Protein AF-B5VTK7-F1 (afdb_monomer)

Mean predicted aligned error: 10.81 Å

Radius of gyration: 21.04 Å; Cα contacts (8 Å, |Δi|>4): 259; chains: 1; bounding box: 47×37×83 Å

InterPro domains:
  IPR004600 TFIIH subunit Tfb4/GTF2H3 [PF03850] (23-230)
  IPR004600 TFIIH subunit Tfb4/GTF2H3 [PTHR12831] (14-229)
  IPR036465 von Willebrand factor A-like domain superfamily [G3DSA:3.40.50.410] (19-230)

Foldseek 3Di:
DDDDDDPPPPPPPPPPPPPLQAAAEEEEEAEDEPVLQVVQCVVVVHPDVVVVVVVVVLVVVVVSCVSYVRYHYWYKYWWQPEIDTLPPHDPVVVVVPPPDPPPPPDPPVDDPPDDPVSVVSVVSNVVVVVVVVVVVVVCVVVVRRATNQLVRLVVSLVVVVVVCVVPVVGRYQYEYEYEEQDDPDPVNCVVCLVSVVVSLVSCVVVVYQYHYDHSDDPDDDPSVVVSRVD

pLDDT: mean 78.49, std 16.8, range [42.06, 97.19]

Structure (mmCIF, N/CA/C/O backbone):
data_AF-B5VTK7-F1
#
_entry.id   AF-B5VTK7-F1
#
loop_
_atom_site.group_PDB
_atom_site.id
_atom_site.type_symbol
_atom_site.label_atom_id
_atom_site.label_alt_id
_atom_site.label_comp_id
_atom_site.label_asym_id
_atom_site.label_entity_id
_atom_site.label_seq_id
_atom_site.pdbx_PDB_ins_code
_atom_site.Cartn_x
_atom_site.Cartn_y
_atom_site.Cartn_z
_atom_site.occupancy
_atom_site.B_iso_or_equiv
_atom_site.auth_seq_id
_atom_site.auth_comp_id
_atom_site.auth_asym_id
_atom_site.auth_atom_id
_atom_site.pdbx_PDB_model_num
ATOM 1 N N . MET A 1 1 ? 18.576 -13.982 61.277 1.00 42.72 1 MET A N 1
ATOM 2 C CA . MET A 1 1 ? 17.152 -13.775 61.596 1.00 42.72 1 MET A CA 1
ATOM 3 C C . MET A 1 1 ? 16.988 -12.267 61.718 1.00 42.72 1 MET A C 1
ATOM 5 O O . MET A 1 1 ? 17.555 -11.714 62.641 1.00 42.72 1 MET A O 1
ATOM 9 N N . ASP A 1 2 ? 16.457 -11.508 60.767 1.00 42.06 2 ASP A N 1
ATOM 10 C CA . ASP A 1 2 ? 15.577 -11.853 59.660 1.00 42.06 2 ASP A CA 1
ATOM 11 C C . ASP A 1 2 ? 15.779 -10.944 58.444 1.00 42.06 2 ASP A C 1
ATOM 13 O O . ASP A 1 2 ? 16.245 -9.812 58.534 1.00 42.06 2 ASP A O 1
ATOM 17 N N . ALA A 1 3 ? 15.450 -11.563 57.316 1.00 43.53 3 ALA A N 1
ATOM 18 C CA . ALA A 1 3 ? 15.390 -11.132 55.932 1.00 43.53 3 ALA A CA 1
ATOM 19 C C . ALA A 1 3 ? 15.372 -9.623 55.626 1.00 43.53 3 ALA A C 1
ATOM 21 O O . ALA A 1 3 ? 14.448 -8.881 55.950 1.00 43.53 3 ALA A O 1
ATOM 22 N N . ILE A 1 4 ? 16.370 -9.256 54.824 1.00 44.31 4 ILE A N 1
ATOM 23 C CA . ILE A 1 4 ? 16.379 -8.155 53.863 1.00 44.31 4 ILE A CA 1
ATOM 24 C C . ILE A 1 4 ? 15.116 -8.267 52.996 1.00 44.31 4 ILE A C 1
ATOM 26 O O . ILE A 1 4 ? 14.936 -9.247 52.273 1.00 44.31 4 ILE A O 1
ATOM 30 N N . SER A 1 5 ? 14.228 -7.279 53.084 1.00 48.69 5 SER A N 1
ATOM 31 C CA . SER A 1 5 ? 13.073 -7.144 52.203 1.00 48.69 5 SER A CA 1
ATOM 32 C C . SER A 1 5 ? 13.541 -6.751 50.801 1.00 48.69 5 SER A C 1
ATOM 34 O O . SER A 1 5 ? 13.929 -5.617 50.532 1.00 48.69 5 SER A O 1
ATOM 36 N N . ASP A 1 6 ? 13.532 -7.730 49.906 1.00 43.62 6 ASP A N 1
ATOM 37 C CA . ASP A 1 6 ? 13.858 -7.588 48.493 1.00 43.62 6 ASP A CA 1
ATOM 38 C C . ASP A 1 6 ? 12.728 -6.826 47.755 1.00 43.62 6 ASP A C 1
ATOM 40 O O . ASP A 1 6 ? 11.590 -7.304 47.727 1.00 43.62 6 ASP A O 1
ATOM 44 N N . PRO A 1 7 ? 12.967 -5.643 47.151 1.00 46.56 7 PRO A N 1
ATOM 45 C CA . PRO A 1 7 ? 11.937 -4.897 46.432 1.00 46.56 7 PRO A CA 1
ATOM 46 C C . PRO A 1 7 ? 11.838 -5.320 44.952 1.00 46.56 7 PRO A C 1
ATOM 48 O O . PRO A 1 7 ? 11.426 -4.525 44.103 1.00 46.56 7 PRO A O 1
ATOM 51 N N . THR A 1 8 ? 12.229 -6.549 44.598 1.00 42.06 8 THR A N 1
ATOM 52 C CA . THR A 1 8 ? 12.254 -7.016 43.199 1.00 42.06 8 THR A CA 1
ATOM 53 C C . THR A 1 8 ? 10.930 -7.545 42.657 1.00 42.06 8 THR A C 1
ATOM 55 O O . THR A 1 8 ? 10.834 -7.785 41.454 1.00 42.06 8 THR A O 1
ATOM 58 N N . PHE A 1 9 ? 9.851 -7.605 43.441 1.00 45.62 9 PHE A N 1
ATOM 59 C CA . PHE A 1 9 ? 8.519 -7.886 42.892 1.00 45.62 9 PHE A CA 1
ATOM 60 C C . PHE A 1 9 ? 7.815 -6.606 42.423 1.00 45.62 9 PHE A C 1
ATOM 62 O O . PHE A 1 9 ? 6.741 -6.226 42.889 1.00 45.62 9 PHE A O 1
ATOM 69 N N . LYS A 1 10 ? 8.397 -5.932 41.422 1.00 44.69 10 LYS A N 1
ATOM 70 C CA . LYS A 1 10 ? 7.574 -5.101 40.538 1.00 44.69 10 LYS A CA 1
ATOM 71 C C . LYS A 1 10 ? 6.618 -6.062 39.854 1.00 44.69 10 LYS A C 1
ATOM 73 O O . LYS A 1 10 ? 7.074 -6.883 39.065 1.00 44.69 10 LYS A O 1
ATOM 78 N N . HIS A 1 11 ? 5.326 -5.965 40.177 1.00 43.44 11 HIS A N 1
ATOM 79 C CA . HIS A 1 11 ? 4.248 -6.605 39.432 1.00 43.44 11 HIS A CA 1
ATOM 80 C C . HIS A 1 11 ? 4.630 -6.637 37.955 1.00 43.44 11 HIS A C 1
ATOM 82 O O . HIS A 1 11 ? 4.692 -5.587 37.306 1.00 43.44 11 HIS A O 1
ATOM 88 N N . ALA A 1 12 ? 4.933 -7.829 37.435 1.00 44.88 12 ALA A N 1
ATOM 89 C CA . ALA A 1 12 ? 4.974 -8.034 36.005 1.00 44.88 12 ALA A CA 1
ATOM 90 C C . ALA A 1 12 ? 3.623 -7.517 35.520 1.00 44.88 12 ALA A C 1
ATOM 92 O O . ALA A 1 12 ? 2.592 -8.095 35.870 1.00 44.88 12 ALA A O 1
ATOM 93 N N . ARG A 1 13 ? 3.613 -6.362 34.831 1.00 46.31 13 ARG A N 1
ATOM 94 C CA . ARG A 1 13 ? 2.417 -5.861 34.147 1.00 46.31 13 ARG A CA 1
ATOM 95 C C . ARG A 1 13 ? 1.834 -7.083 33.476 1.00 46.31 13 ARG A C 1
ATOM 97 O O . ARG A 1 13 ? 2.559 -7.685 32.681 1.00 46.31 13 ARG A O 1
ATOM 104 N N . SER A 1 14 ? 0.615 -7.480 33.861 1.00 43.03 14 SER A N 1
ATOM 105 C CA . SER A 1 14 ? -0.013 -8.676 33.310 1.00 43.03 14 SER A CA 1
ATOM 106 C C . SER A 1 14 ? 0.221 -8.606 31.814 1.00 43.03 14 SER A C 1
ATOM 108 O O . SER A 1 14 ? -0.158 -7.604 31.194 1.00 43.03 14 SER A O 1
ATOM 110 N N . ARG A 1 15 ? 0.959 -9.571 31.260 1.00 43.31 15 ARG A N 1
ATOM 111 C CA . ARG A 1 15 ? 1.126 -9.683 29.817 1.00 43.31 15 ARG A CA 1
ATOM 112 C C . ARG A 1 15 ? -0.303 -9.730 29.314 1.00 43.31 15 ARG A C 1
ATOM 114 O O . ARG A 1 15 ? -0.962 -10.731 29.570 1.00 43.31 15 ARG A O 1
ATOM 121 N N . LYS A 1 16 ? -0.817 -8.609 28.778 1.00 49.69 16 LYS A N 1
ATOM 122 C CA . LYS A 1 16 ? -2.197 -8.529 28.302 1.00 49.69 16 LYS A CA 1
ATOM 123 C C . LYS A 1 16 ? -2.319 -9.727 27.390 1.00 49.69 16 LYS A C 1
ATOM 125 O O . LYS A 1 16 ? -1.578 -9.810 26.409 1.00 49.69 16 LYS A O 1
ATOM 130 N N . GLN A 1 17 ? -3.119 -10.696 27.816 1.00 44.44 17 GLN A N 1
ATOM 131 C CA . GLN A 1 17 ? -3.402 -11.868 27.025 1.00 44.44 17 GLN A CA 1
ATOM 132 C C . GLN A 1 17 ? -3.928 -11.279 25.729 1.00 44.44 17 GLN A C 1
ATOM 134 O O . GLN A 1 17 ? -4.877 -10.494 25.742 1.00 44.44 17 GLN A O 1
ATOM 139 N N . VAL A 1 18 ? -3.164 -11.475 24.663 1.00 49.88 18 VAL A N 1
ATOM 140 C CA . VAL A 1 18 ? -3.472 -10.917 23.362 1.00 49.88 18 VAL A CA 1
ATOM 141 C C . VAL A 1 18 ? -4.679 -11.707 22.894 1.00 49.88 18 VAL A C 1
ATOM 143 O O . VAL A 1 18 ? -4.533 -12.741 22.256 1.00 49.88 18 VAL A O 1
ATOM 146 N N . THR A 1 19 ? -5.863 -11.283 23.321 1.00 50.69 19 THR A N 1
ATOM 147 C CA . THR A 1 19 ? -7.111 -11.835 22.830 1.00 50.69 19 THR A CA 1
ATOM 148 C C . THR A 1 19 ? -7.129 -11.583 21.329 1.00 50.69 19 THR A C 1
ATOM 150 O O . THR A 1 19 ? -6.730 -10.507 20.857 1.00 50.69 19 THR A O 1
ATOM 153 N N . GLU A 1 20 ? -7.533 -12.601 20.573 1.00 54.34 20 GLU A N 1
ATOM 154 C CA . GLU A 1 20 ? -7.677 -12.567 19.112 1.00 54.34 20 GLU A CA 1
ATOM 155 C C . GLU A 1 20 ? -8.551 -11.385 18.640 1.00 54.34 20 GLU A C 1
ATOM 157 O O . GLU A 1 20 ? -8.436 -10.935 17.507 1.00 54.34 20 GLU A O 1
ATOM 162 N N . GLU A 1 21 ? -9.308 -10.777 19.555 1.00 65.00 21 GLU A N 1
ATOM 163 C CA . GLU A 1 21 ? -10.160 -9.602 19.364 1.00 65.00 21 GLU A CA 1
ATOM 164 C C . GLU A 1 21 ? -9.472 -8.237 19.584 1.00 65.00 21 GLU A C 1
ATOM 166 O O . GLU A 1 21 ? -10.140 -7.203 19.638 1.00 65.00 21 GLU A O 1
ATOM 171 N N . SER A 1 22 ? -8.144 -8.173 19.720 1.00 82.69 22 SER A N 1
ATOM 172 C CA . SER A 1 22 ? -7.455 -6.874 19.811 1.00 82.69 22 SER A CA 1
ATOM 173 C C . SER A 1 22 ? -7.530 -6.128 18.468 1.00 82.69 22 SER A C 1
ATOM 175 O O . SER A 1 22 ? -7.050 -6.674 17.470 1.00 82.69 22 SER A O 1
ATOM 177 N N . PRO A 1 23 ? -8.049 -4.887 18.416 1.00 90.56 23 PRO A N 1
ATOM 178 C CA . PRO A 1 23 ? -8.175 -4.165 17.157 1.00 90.56 23 PRO A CA 1
ATOM 179 C C . PRO A 1 23 ? -6.811 -3.853 16.534 1.00 90.56 23 PRO A C 1
ATOM 181 O O . PRO A 1 23 ? -5.829 -3.573 17.232 1.00 90.56 23 PRO A O 1
ATOM 184 N N . SER A 1 24 ? -6.758 -3.889 15.208 1.00 92.75 24 SER A N 1
ATOM 185 C CA . SER A 1 24 ? -5.538 -3.727 14.426 1.00 92.75 24 SER A CA 1
ATOM 186 C C . SER A 1 24 ? -5.656 -2.576 13.428 1.00 92.75 24 SER A C 1
ATOM 188 O O . SER A 1 24 ? -6.714 -2.332 12.855 1.00 92.75 24 SER A O 1
ATOM 190 N N . LEU A 1 25 ? -4.548 -1.875 13.214 1.00 94.62 25 LEU A N 1
ATOM 191 C CA . LEU A 1 25 ? -4.336 -0.911 12.149 1.00 94.62 25 LEU A CA 1
ATOM 192 C C . LEU A 1 25 ? -3.394 -1.532 11.116 1.00 94.62 25 LEU A C 1
ATOM 194 O O . LEU A 1 25 ? -2.221 -1.779 11.408 1.00 94.62 25 LEU A O 1
ATOM 198 N N . LEU A 1 26 ? -3.909 -1.754 9.914 1.00 96.19 26 LEU A N 1
ATOM 199 C CA . LEU A 1 26 ? -3.127 -2.170 8.758 1.00 96.19 26 LEU A CA 1
ATOM 200 C C . LEU A 1 26 ? -2.876 -0.958 7.858 1.00 96.19 26 LEU A C 1
ATOM 202 O O . LEU A 1 26 ? -3.811 -0.406 7.280 1.00 96.19 26 LEU A O 1
ATOM 206 N N . THR A 1 27 ? -1.617 -0.547 7.734 1.00 96.75 27 THR A N 1
ATOM 207 C CA . THR A 1 27 ? -1.217 0.499 6.784 1.00 96.75 27 THR A CA 1
ATOM 208 C C . THR A 1 27 ? -0.549 -0.166 5.587 1.00 96.75 27 THR A C 1
ATOM 210 O O . THR A 1 27 ? 0.523 -0.741 5.735 1.00 96.75 27 THR A O 1
ATOM 213 N N . VAL A 1 28 ? -1.174 -0.099 4.415 1.00 97.19 28 VAL A N 1
ATOM 214 C CA . VAL A 1 28 ? -0.650 -0.640 3.159 1.00 97.19 28 VAL A CA 1
ATOM 215 C C . VAL A 1 28 ? -0.006 0.479 2.352 1.00 97.19 28 VAL A C 1
ATOM 217 O O . VAL A 1 28 ? -0.609 1.525 2.126 1.00 97.19 28 VAL A O 1
ATOM 220 N N . ILE A 1 29 ? 1.217 0.253 1.897 1.00 95.75 29 ILE A N 1
ATOM 221 C CA . ILE A 1 29 ? 1.924 1.106 0.951 1.00 95.75 29 ILE A CA 1
ATOM 222 C C . ILE A 1 29 ? 1.959 0.379 -0.386 1.00 95.75 29 ILE A C 1
ATOM 224 O O . ILE A 1 29 ? 2.370 -0.775 -0.439 1.00 95.75 29 ILE A O 1
ATOM 228 N N . ILE A 1 30 ? 1.538 1.052 -1.452 1.00 93.12 30 ILE A N 1
ATOM 229 C CA . ILE A 1 30 ? 1.528 0.511 -2.812 1.00 93.12 30 ILE A CA 1
ATOM 230 C C . ILE A 1 30 ? 2.453 1.356 -3.675 1.00 93.12 30 ILE A C 1
ATOM 232 O O . ILE A 1 30 ? 2.256 2.565 -3.799 1.00 93.12 30 ILE A O 1
ATOM 236 N N . GLU A 1 31 ? 3.444 0.724 -4.290 1.00 89.69 31 GLU A N 1
ATOM 237 C CA . GLU A 1 31 ? 4.282 1.360 -5.298 1.00 89.69 31 GLU A CA 1
ATOM 238 C C . GLU A 1 31 ? 3.597 1.339 -6.672 1.00 89.69 31 GLU A C 1
ATOM 240 O O . GLU A 1 31 ? 3.361 0.288 -7.276 1.00 89.69 31 GLU A O 1
ATOM 245 N N . ILE A 1 32 ? 3.275 2.526 -7.178 1.00 88.19 32 ILE A N 1
ATOM 246 C CA . ILE A 1 32 ? 2.639 2.734 -8.476 1.00 88.19 32 ILE A CA 1
ATOM 247 C C . ILE A 1 32 ? 3.686 3.322 -9.415 1.00 88.19 32 ILE A C 1
ATOM 249 O O . ILE A 1 32 ? 3.858 4.533 -9.521 1.00 88.19 32 ILE A O 1
ATOM 253 N N . ALA A 1 33 ? 4.395 2.417 -10.086 1.00 82.69 33 ALA A N 1
ATOM 254 C CA . ALA A 1 33 ? 5.454 2.723 -11.036 1.00 82.69 33 ALA A CA 1
ATOM 255 C C . ALA A 1 33 ? 5.150 2.035 -12.378 1.00 82.69 33 ALA A C 1
ATOM 257 O O . ALA A 1 33 ? 5.487 0.859 -12.550 1.00 82.69 33 ALA A O 1
ATOM 258 N N . PRO A 1 34 ? 4.499 2.722 -13.338 1.00 82.31 34 PRO A N 1
ATOM 259 C CA . PRO A 1 34 ? 4.001 2.100 -14.567 1.00 82.31 34 PRO A CA 1
ATOM 260 C C . PRO A 1 34 ? 5.059 1.301 -15.334 1.00 82.31 34 PRO A C 1
ATOM 262 O O . PRO A 1 34 ? 4.767 0.207 -15.799 1.00 82.31 34 PRO A O 1
ATOM 265 N N . LYS A 1 35 ? 6.301 1.805 -15.399 1.00 79.94 35 LYS A N 1
ATOM 266 C CA . LYS A 1 35 ? 7.410 1.132 -16.096 1.00 79.94 35 LYS A CA 1
ATOM 267 C C . LYS A 1 35 ? 7.765 -0.227 -15.489 1.00 79.94 35 LYS A C 1
ATOM 269 O O . LYS A 1 35 ? 8.080 -1.158 -16.218 1.00 79.94 35 LYS A O 1
ATOM 274 N N . LEU A 1 36 ? 7.718 -0.337 -14.162 1.00 81.00 36 LEU A N 1
ATOM 275 C CA . LEU A 1 36 ? 8.042 -1.582 -13.464 1.00 81.00 36 LEU A CA 1
ATOM 276 C C . LEU A 1 36 ? 6.949 -2.623 -13.687 1.00 81.00 36 LEU A C 1
ATOM 278 O O . LEU A 1 36 ? 7.245 -3.769 -14.005 1.00 81.00 36 LEU A O 1
ATOM 282 N N . TRP A 1 37 ? 5.689 -2.196 -13.614 1.00 83.94 37 TRP A N 1
ATOM 283 C CA . TRP A 1 37 ? 4.546 -3.054 -13.906 1.00 83.94 37 TRP A CA 1
ATOM 284 C C . TRP A 1 37 ? 4.523 -3.529 -15.364 1.00 83.94 37 TRP A C 1
ATOM 286 O O . TRP A 1 37 ? 4.202 -4.687 -15.606 1.00 83.94 37 TRP A O 1
ATOM 296 N N . THR A 1 38 ? 4.918 -2.692 -16.333 1.00 82.62 38 THR A N 1
ATOM 297 C CA . THR A 1 38 ? 5.033 -3.129 -17.736 1.00 82.62 38 THR A CA 1
ATOM 298 C C . THR A 1 38 ? 6.146 -4.149 -17.934 1.00 82.62 38 THR A C 1
ATOM 300 O O . THR A 1 38 ? 5.935 -5.135 -18.627 1.00 82.62 38 THR A O 1
ATOM 303 N N . THR A 1 39 ? 7.308 -3.956 -17.302 1.00 81.62 39 THR A N 1
ATOM 304 C CA . THR A 1 39 ? 8.400 -4.940 -17.364 1.00 81.62 39 THR A CA 1
ATOM 305 C C . THR A 1 39 ? 7.998 -6.254 -16.698 1.00 81.62 39 THR A C 1
ATOM 307 O O . THR A 1 39 ? 8.292 -7.318 -17.228 1.00 81.62 39 THR A O 1
ATOM 310 N N . PHE A 1 40 ? 7.270 -6.197 -15.581 1.00 81.62 40 PHE A N 1
ATOM 311 C CA . PHE A 1 40 ? 6.736 -7.388 -14.924 1.00 81.62 40 PHE A CA 1
ATOM 312 C C . PHE A 1 40 ? 5.749 -8.157 -15.818 1.00 81.62 40 PHE A C 1
ATOM 314 O O . PHE A 1 40 ? 5.849 -9.377 -15.935 1.00 81.62 40 PHE A O 1
ATOM 321 N N . ASP A 1 41 ? 4.839 -7.445 -16.488 1.00 85.31 41 ASP A N 1
ATOM 322 C CA . ASP A 1 41 ? 3.895 -8.033 -17.444 1.00 85.31 41 ASP A CA 1
ATOM 323 C C . ASP A 1 41 ? 4.624 -8.680 -18.647 1.00 85.31 41 ASP A C 1
ATOM 325 O O . ASP A 1 41 ? 4.262 -9.770 -19.097 1.00 85.31 41 ASP A O 1
ATOM 329 N N . GLU A 1 42 ? 5.688 -8.043 -19.152 1.00 83.69 42 GLU A N 1
ATOM 330 C CA . GLU A 1 42 ? 6.523 -8.574 -20.239 1.00 83.69 42 GLU A CA 1
ATOM 331 C C . GLU A 1 42 ? 7.298 -9.836 -19.827 1.00 83.69 42 GLU A C 1
ATOM 333 O O . GLU A 1 42 ? 7.304 -10.817 -20.572 1.00 83.69 42 GLU A O 1
ATOM 338 N N . GLU A 1 43 ? 7.916 -9.845 -18.641 1.00 80.19 43 GLU A N 1
ATOM 339 C CA . GLU A 1 43 ? 8.640 -11.008 -18.104 1.00 80.19 43 GLU A CA 1
ATOM 340 C C . GLU A 1 43 ? 7.704 -12.195 -17.830 1.00 80.19 43 GLU A C 1
ATOM 342 O O . GLU A 1 43 ? 8.066 -13.346 -18.083 1.00 80.19 43 GLU A O 1
ATOM 347 N N . GLY A 1 44 ? 6.498 -11.922 -17.324 1.00 76.38 44 GLY A N 1
ATOM 348 C 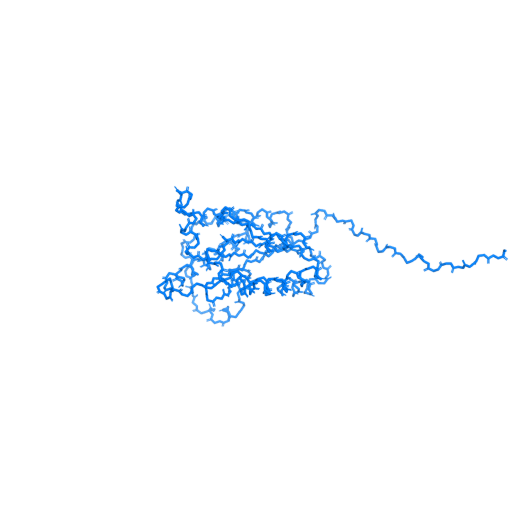CA . GLY A 1 44 ? 5.495 -12.935 -16.995 1.00 76.38 44 GLY A CA 1
ATOM 349 C C . GLY A 1 44 ? 4.670 -13.431 -18.185 1.00 76.38 44 GLY A C 1
ATOM 350 O O . GLY A 1 44 ? 3.918 -14.390 -18.030 1.00 76.38 44 GLY A O 1
ATOM 351 N N . ASN A 1 45 ? 4.786 -12.797 -19.360 1.00 79.50 45 ASN A N 1
ATOM 352 C CA . ASN A 1 45 ? 3.909 -13.012 -20.519 1.00 79.50 45 ASN A CA 1
ATOM 353 C C . ASN A 1 45 ? 2.404 -12.920 -20.168 1.00 79.50 45 ASN A C 1
ATOM 355 O O . ASN A 1 45 ? 1.553 -13.565 -20.785 1.00 79.50 45 ASN A O 1
ATOM 359 N N . GLU A 1 46 ? 2.071 -12.108 -19.165 1.00 80.06 46 GLU A N 1
ATOM 360 C CA . GLU A 1 46 ? 0.714 -11.851 -18.696 1.00 80.06 46 GLU A CA 1
ATOM 361 C C . GLU A 1 46 ? 0.463 -10.347 -18.684 1.00 80.06 46 GLU A C 1
ATOM 363 O O . GLU A 1 46 ? 1.339 -9.563 -18.349 1.00 80.06 46 GLU A O 1
ATOM 368 N N . LYS A 1 47 ? -0.750 -9.921 -19.043 1.00 78.56 47 LYS A N 1
ATOM 369 C CA . LYS A 1 47 ? -1.122 -8.501 -19.026 1.00 78.56 47 LYS A CA 1
ATOM 370 C C . LYS A 1 47 ? -2.011 -8.186 -17.836 1.00 78.56 47 LYS A C 1
ATOM 372 O O . LYS A 1 47 ? -2.906 -8.964 -17.500 1.00 78.56 47 LYS A O 1
ATOM 377 N N . GLY A 1 48 ? -1.837 -6.990 -17.283 1.00 81.00 48 GLY A N 1
ATOM 378 C CA . GLY A 1 48 ? -2.734 -6.441 -16.273 1.00 81.00 48 GLY A CA 1
ATOM 379 C C . GLY A 1 48 ? -2.458 -6.971 -14.871 1.00 81.00 48 GLY A C 1
ATOM 380 O O . GLY A 1 48 ? -3.379 -7.035 -14.056 1.00 81.00 48 GLY A O 1
ATOM 381 N N . SER A 1 49 ? -1.210 -7.328 -14.565 1.00 84.31 49 SER A N 1
ATOM 382 C CA . SER A 1 49 ? -0.859 -7.860 -13.248 1.00 84.31 49 SER A CA 1
ATOM 383 C C . SER A 1 49 ? -1.159 -6.882 -12.120 1.00 84.31 49 SER A C 1
ATOM 385 O O . SER A 1 49 ? -1.649 -7.292 -11.072 1.00 84.31 49 SER A O 1
ATOM 387 N N . ILE A 1 50 ? -0.957 -5.579 -12.346 1.00 87.44 50 ILE A N 1
ATOM 388 C CA . ILE A 1 50 ? -1.311 -4.545 -11.364 1.00 87.44 50 ILE A CA 1
ATOM 389 C C . ILE A 1 50 ? -2.799 -4.585 -11.003 1.00 87.44 50 ILE A C 1
ATOM 391 O O . ILE A 1 50 ? -3.146 -4.458 -9.834 1.00 87.44 50 ILE A O 1
ATOM 395 N N . ILE A 1 51 ? -3.685 -4.810 -11.977 1.00 89.00 51 ILE A N 1
ATOM 396 C CA . ILE A 1 51 ? -5.131 -4.870 -11.731 1.00 89.00 51 ILE A CA 1
ATOM 397 C C . ILE A 1 51 ? -5.451 -6.101 -10.881 1.00 89.00 51 ILE A C 1
ATOM 399 O O . ILE A 1 51 ? -6.114 -5.963 -9.858 1.00 89.00 51 ILE A O 1
ATOM 403 N N . LYS A 1 52 ? -4.892 -7.272 -11.223 1.00 90.00 52 LYS A N 1
ATOM 404 C CA . LYS A 1 52 ? -5.051 -8.502 -10.426 1.00 90.00 52 LYS A CA 1
ATOM 405 C C . LYS A 1 52 ? -4.555 -8.323 -8.985 1.00 90.00 52 LYS A C 1
ATOM 407 O O . LYS A 1 52 ? -5.197 -8.780 -8.042 1.00 90.00 52 LYS A O 1
ATOM 412 N N . VAL A 1 53 ? -3.422 -7.640 -8.801 1.00 90.81 53 VAL A N 1
ATOM 413 C CA . VAL A 1 53 ? -2.871 -7.327 -7.472 1.00 90.81 53 VAL A CA 1
ATOM 414 C C . VAL A 1 53 ? -3.801 -6.399 -6.697 1.00 90.81 53 VAL A C 1
ATOM 416 O O . VAL A 1 53 ? -4.027 -6.627 -5.512 1.00 90.81 53 VAL A O 1
ATOM 419 N N . LEU A 1 54 ? -4.362 -5.376 -7.343 1.00 91.19 54 LEU A N 1
ATOM 420 C CA . LEU A 1 54 ? -5.307 -4.457 -6.709 1.00 91.19 54 LEU A CA 1
ATOM 421 C C . LEU A 1 54 ? -6.627 -5.147 -6.338 1.00 91.19 54 LEU A C 1
ATOM 423 O O . LEU A 1 54 ? -7.141 -4.909 -5.248 1.00 91.19 54 LEU A O 1
ATOM 427 N N . GLU A 1 55 ?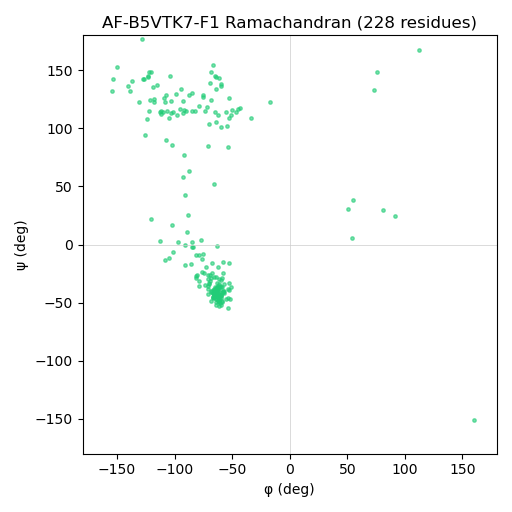 -7.145 -6.039 -7.183 1.00 91.81 55 GLU A N 1
ATOM 428 C CA . GLU A 1 55 ? -8.320 -6.864 -6.874 1.00 91.81 55 GLU A CA 1
ATOM 429 C C . GLU A 1 55 ? -8.062 -7.764 -5.659 1.00 91.81 55 GLU A C 1
ATOM 431 O O . GLU A 1 55 ? -8.838 -7.763 -4.700 1.00 91.81 55 GLU A O 1
ATOM 436 N N . ALA A 1 56 ? -6.931 -8.476 -5.651 1.00 93.62 56 ALA A N 1
ATOM 437 C CA . ALA A 1 56 ? -6.522 -9.299 -4.516 1.00 93.62 56 ALA A CA 1
ATOM 438 C C . ALA A 1 56 ? -6.316 -8.460 -3.244 1.00 93.62 56 ALA A C 1
ATOM 440 O O . ALA A 1 56 ? -6.685 -8.889 -2.149 1.00 93.62 56 ALA A O 1
ATOM 441 N N . LEU A 1 57 ? -5.780 -7.244 -3.381 1.00 94.00 57 LEU A N 1
ATOM 442 C CA . LEU A 1 57 ? -5.605 -6.316 -2.273 1.00 94.00 57 LEU A CA 1
ATOM 443 C C . LEU A 1 57 ? -6.948 -5.861 -1.694 1.00 94.00 57 LEU A C 1
ATOM 445 O O . LEU A 1 57 ? -7.089 -5.834 -0.476 1.00 94.00 57 LEU A O 1
ATOM 449 N N . ILE A 1 58 ? -7.938 -5.538 -2.526 1.00 93.38 58 ILE A N 1
ATOM 450 C CA . ILE A 1 58 ? -9.286 -5.171 -2.063 1.00 93.38 58 ILE A CA 1
ATOM 451 C C . ILE A 1 58 ? -9.903 -6.326 -1.265 1.00 93.38 58 ILE A C 1
ATOM 453 O O . ILE A 1 58 ? -10.398 -6.122 -0.155 1.00 93.38 58 ILE A O 1
ATOM 457 N N . VAL A 1 59 ? -9.802 -7.559 -1.771 1.00 94.06 59 VAL A N 1
ATOM 458 C CA . VAL A 1 59 ? -10.270 -8.752 -1.046 1.00 94.06 59 VAL A CA 1
ATOM 459 C C . VAL A 1 59 ? -9.534 -8.908 0.289 1.00 94.06 59 VAL A C 1
ATOM 461 O O . VAL A 1 59 ? -10.168 -9.159 1.315 1.00 94.06 59 VAL A O 1
ATOM 464 N N . PHE A 1 60 ? -8.216 -8.704 0.310 1.00 95.44 60 PHE A N 1
ATOM 465 C CA . PHE A 1 60 ? -7.408 -8.761 1.528 1.00 95.44 60 PHE A CA 1
ATOM 466 C C . PHE A 1 60 ? -7.790 -7.680 2.553 1.00 95.44 60 PHE A C 1
ATOM 468 O O . PHE A 1 60 ? -7.924 -7.979 3.742 1.00 95.44 60 PHE A O 1
ATOM 475 N N . LEU A 1 61 ? -8.016 -6.439 2.117 1.00 94.69 61 LEU A N 1
ATOM 476 C CA . LEU A 1 61 ? -8.462 -5.344 2.983 1.00 94.69 61 LEU A CA 1
ATOM 477 C C . LEU A 1 61 ? -9.843 -5.634 3.575 1.00 94.69 61 LEU A C 1
ATOM 479 O O . LEU A 1 61 ? -10.046 -5.459 4.778 1.00 94.69 61 LEU A O 1
ATOM 483 N N . ASN A 1 62 ? -10.768 -6.142 2.760 1.00 93.06 62 ASN A N 1
ATOM 484 C CA . ASN A 1 62 ? -12.097 -6.538 3.211 1.00 93.06 62 ASN A CA 1
ATOM 485 C C . ASN A 1 62 ? -12.038 -7.705 4.203 1.00 93.06 62 ASN A C 1
ATOM 487 O O . ASN A 1 62 ? -12.714 -7.661 5.230 1.00 93.06 62 ASN A O 1
ATOM 491 N N . ALA A 1 63 ? -11.171 -8.694 3.976 1.00 93.81 63 ALA A N 1
ATOM 492 C CA . ALA A 1 63 ? -10.925 -9.768 4.936 1.00 93.81 63 ALA A CA 1
ATOM 493 C C . ALA A 1 63 ? -10.350 -9.234 6.261 1.00 93.81 63 ALA A C 1
ATOM 495 O O . ALA A 1 63 ? -10.810 -9.621 7.337 1.00 93.81 63 ALA A O 1
ATOM 496 N N . HIS A 1 64 ? -9.401 -8.292 6.207 1.00 93.31 64 HIS A N 1
ATOM 497 C CA . HIS A 1 64 ? -8.853 -7.652 7.403 1.00 93.31 64 HIS A CA 1
ATOM 498 C C . HIS A 1 64 ? -9.925 -6.887 8.189 1.00 93.31 64 HIS A C 1
ATOM 500 O O . HIS A 1 64 ? -10.003 -7.013 9.410 1.00 93.31 64 HIS A O 1
ATOM 506 N N . LEU A 1 65 ? -10.772 -6.110 7.512 1.00 92.25 65 LEU A N 1
ATOM 507 C CA . LEU A 1 65 ? -11.858 -5.371 8.157 1.00 92.25 65 LEU A CA 1
ATOM 508 C C . LEU A 1 65 ? -12.962 -6.298 8.693 1.00 92.25 65 LEU A C 1
ATOM 510 O O . LEU A 1 65 ? -13.575 -5.981 9.711 1.00 92.25 65 LEU A O 1
ATOM 514 N N . ALA A 1 66 ? -13.207 -7.437 8.042 1.00 91.62 66 ALA A N 1
ATOM 515 C CA . ALA A 1 66 ? -14.155 -8.448 8.504 1.00 91.62 66 ALA A CA 1
ATOM 516 C C . ALA A 1 66 ? -13.661 -9.195 9.752 1.00 91.62 66 ALA A C 1
ATOM 518 O O . ALA A 1 66 ? -14.477 -9.603 10.575 1.00 91.62 66 ALA A O 1
ATOM 519 N N . PHE A 1 67 ? -12.341 -9.338 9.919 1.00 91.00 67 PHE A N 1
ATOM 520 C CA . PHE A 1 67 ? -11.749 -10.056 11.050 1.00 91.00 67 PHE A CA 1
ATOM 521 C C . PHE A 1 67 ? -12.087 -9.422 12.407 1.00 91.00 67 PHE A C 1
ATOM 523 O O . PHE A 1 67 ? -12.247 -10.127 13.398 1.00 91.00 67 PHE A O 1
ATOM 530 N N . ASN A 1 68 ? -12.206 -8.093 12.475 1.00 90.12 68 ASN A N 1
ATOM 531 C CA . ASN A 1 68 ? -12.623 -7.396 13.689 1.00 90.12 68 ASN A CA 1
ATOM 532 C C . ASN A 1 68 ? -13.266 -6.047 13.341 1.00 90.12 68 ASN A C 1
ATOM 534 O O . ASN A 1 68 ? -12.698 -5.240 12.609 1.00 90.12 68 ASN A O 1
ATOM 538 N N . SER A 1 69 ? -14.432 -5.767 13.928 1.00 87.25 69 SER A N 1
ATOM 539 C CA . SER A 1 69 ? -15.223 -4.554 13.662 1.00 87.25 69 SER A CA 1
ATOM 540 C C . SER A 1 69 ? -14.517 -3.238 14.024 1.00 87.25 69 SER A C 1
ATOM 542 O O . SER A 1 69 ? -14.900 -2.168 13.535 1.00 87.25 69 SER A O 1
ATOM 544 N N . ALA A 1 70 ? -13.488 -3.299 14.869 1.00 89.75 70 ALA A N 1
ATOM 545 C CA . ALA A 1 70 ? -12.662 -2.161 15.252 1.00 89.75 70 ALA A CA 1
ATOM 546 C C . ALA A 1 70 ? -11.349 -2.058 14.449 1.00 89.75 70 ALA A C 1
ATOM 548 O O . ALA A 1 70 ? -10.565 -1.136 14.700 1.00 89.75 70 ALA A O 1
ATOM 549 N N . ASN A 1 71 ? -11.109 -2.956 13.484 1.00 92.19 71 ASN A N 1
ATOM 550 C CA . ASN A 1 71 ? -9.954 -2.859 12.599 1.00 92.19 71 ASN A CA 1
ATOM 551 C C . ASN A 1 71 ? -10.026 -1.604 11.730 1.00 92.19 71 ASN A C 1
ATOM 553 O O . ASN A 1 71 ? -11.092 -1.154 11.297 1.00 92.19 71 ASN A O 1
ATOM 557 N N . LYS A 1 72 ? -8.852 -1.032 11.487 1.00 92.44 72 LYS A N 1
ATOM 558 C CA . LYS A 1 72 ? -8.655 0.160 10.673 1.00 92.44 72 LYS A CA 1
ATOM 559 C C . LYS A 1 72 ? -7.683 -0.172 9.555 1.00 92.44 72 LYS A C 1
ATOM 561 O O . LYS A 1 72 ? -6.711 -0.894 9.759 1.00 92.44 72 LYS A O 1
ATOM 566 N N . VAL A 1 73 ? -7.927 0.414 8.394 1.00 95.25 73 VAL A N 1
ATOM 567 C CA . VAL A 1 73 ? -7.029 0.328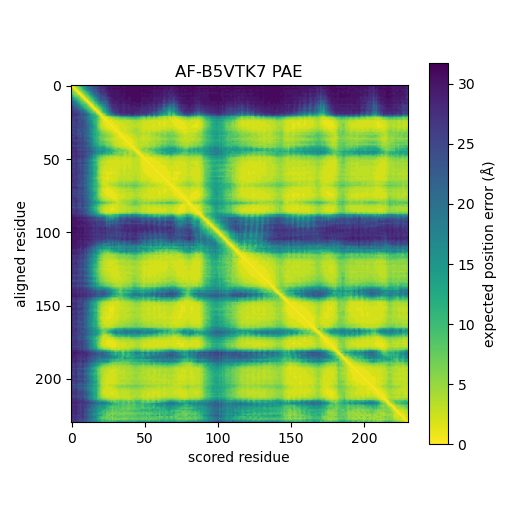 7.244 1.00 95.25 73 VAL A CA 1
ATOM 568 C C . VAL A 1 73 ? -6.581 1.724 6.842 1.00 95.25 73 VAL A C 1
ATOM 570 O O . VAL A 1 73 ? -7.323 2.693 7.007 1.00 95.25 73 VAL A O 1
ATOM 573 N N . ALA A 1 74 ? -5.369 1.826 6.322 1.00 95.62 74 ALA A N 1
ATOM 574 C CA . ALA A 1 74 ? -4.861 2.995 5.625 1.00 95.62 74 ALA A CA 1
ATOM 575 C C . ALA A 1 74 ? -4.114 2.511 4.386 1.00 95.62 74 ALA A C 1
ATOM 577 O O . ALA A 1 74 ? -3.427 1.496 4.444 1.00 95.62 74 ALA A O 1
ATOM 578 N N . VAL A 1 75 ? -4.255 3.216 3.272 1.00 96.38 75 VAL A N 1
ATOM 579 C CA . VAL A 1 75 ? -3.625 2.866 2.002 1.00 96.38 75 VAL A CA 1
ATOM 580 C C . VAL A 1 75 ? -2.944 4.104 1.435 1.00 96.38 75 VAL A C 1
ATOM 582 O O . VAL A 1 75 ? -3.576 5.142 1.226 1.00 96.38 75 VAL A O 1
ATOM 585 N N . ILE A 1 76 ? -1.642 3.997 1.195 1.00 95.81 76 ILE A N 1
ATOM 586 C CA . ILE A 1 76 ? -0.784 5.078 0.714 1.00 95.81 76 ILE A CA 1
ATOM 587 C C . ILE A 1 76 ? -0.147 4.630 -0.598 1.00 95.81 76 ILE A C 1
ATOM 589 O O . ILE A 1 76 ? 0.522 3.603 -0.652 1.00 95.81 76 ILE A O 1
ATOM 593 N N . ALA A 1 77 ? -0.325 5.414 -1.653 1.00 93.44 77 ALA A N 1
ATOM 594 C CA . ALA A 1 77 ? 0.379 5.232 -2.910 1.00 93.44 77 ALA A CA 1
ATOM 595 C C . ALA A 1 77 ? 1.715 5.982 -2.886 1.00 93.44 77 ALA A C 1
ATOM 597 O O . ALA A 1 77 ? 1.748 7.183 -2.600 1.00 93.44 77 ALA A O 1
ATOM 5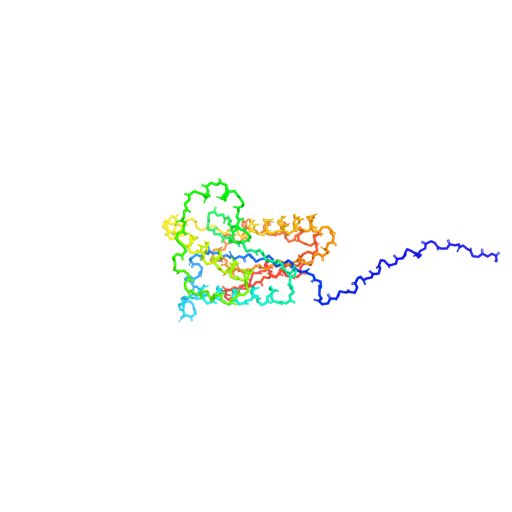98 N N . ALA A 1 78 ? 2.795 5.288 -3.230 1.00 91.50 78 ALA A N 1
ATOM 599 C CA . ALA A 1 78 ? 4.052 5.879 -3.671 1.00 91.50 78 ALA A CA 1
ATOM 600 C C . ALA A 1 78 ? 4.041 5.915 -5.202 1.00 91.50 78 ALA A C 1
ATOM 602 O O . ALA A 1 78 ? 3.973 4.868 -5.837 1.00 91.50 78 ALA A O 1
ATOM 603 N N . TYR A 1 79 ? 4.079 7.106 -5.788 1.00 88.50 79 TYR A N 1
ATOM 604 C CA . TYR A 1 79 ? 4.112 7.308 -7.238 1.00 88.50 79 TYR A CA 1
ATOM 605 C C . TYR A 1 79 ? 5.264 8.247 -7.603 1.00 88.50 79 TYR A C 1
ATOM 607 O O . TYR A 1 79 ? 5.974 8.755 -6.730 1.00 88.50 79 TYR A O 1
ATOM 615 N N . SER A 1 80 ? 5.480 8.498 -8.888 1.00 82.50 80 SER A N 1
ATOM 616 C CA . SER A 1 80 ? 6.737 9.076 -9.380 1.00 82.50 80 SER A CA 1
ATOM 617 C C . SER A 1 80 ? 7.027 10.487 -8.879 1.00 82.50 80 SER A C 1
ATOM 619 O O . SER A 1 80 ? 8.188 10.878 -8.778 1.00 82.50 80 SER A O 1
ATOM 621 N N . GLN A 1 81 ? 5.986 11.264 -8.564 1.00 81.56 81 GLN A N 1
ATOM 622 C CA . GLN A 1 81 ? 6.125 12.655 -8.107 1.00 81.56 81 GLN A CA 1
ATOM 623 C C . GLN A 1 81 ? 5.976 12.824 -6.600 1.00 81.56 81 GLN A C 1
ATOM 625 O O . GLN A 1 81 ? 6.153 13.927 -6.083 1.00 81.56 81 GLN A O 1
ATOM 630 N N . GLY A 1 82 ? 5.622 11.768 -5.875 1.00 88.19 82 GLY A N 1
ATOM 631 C CA . GLY A 1 82 ? 5.417 11.875 -4.442 1.00 88.19 82 GLY A CA 1
ATOM 632 C C . GLY A 1 82 ? 4.572 10.754 -3.881 1.00 88.19 82 GLY A C 1
ATOM 633 O O . GLY A 1 82 ? 4.540 9.638 -4.387 1.00 88.19 82 GLY A O 1
ATOM 634 N N . ILE A 1 83 ? 3.875 11.078 -2.801 1.00 92.25 83 ILE A N 1
ATOM 635 C CA . ILE A 1 83 ? 3.008 10.142 -2.101 1.00 92.25 83 ILE A CA 1
ATOM 636 C C . ILE A 1 83 ? 1.590 10.686 -2.054 1.00 92.25 83 ILE A C 1
ATOM 638 O O . ILE A 1 83 ? 1.380 11.901 -2.005 1.00 92.25 83 ILE A O 1
ATOM 642 N N . LYS A 1 84 ? 0.609 9.791 -2.063 1.00 92.62 84 LYS A N 1
ATOM 643 C CA . LYS A 1 84 ? -0.802 10.149 -1.955 1.00 92.62 84 LYS A CA 1
ATOM 644 C C . LYS A 1 84 ? -1.509 9.160 -1.046 1.00 92.62 84 LYS A C 1
ATOM 646 O O . LYS A 1 84 ? -1.367 7.954 -1.208 1.00 92.62 84 LYS A O 1
ATOM 651 N N . TYR A 1 85 ? -2.282 9.666 -0.095 1.00 93.31 85 TYR A N 1
ATOM 652 C CA . TYR A 1 85 ? -3.196 8.821 0.665 1.00 93.31 85 TYR A CA 1
ATOM 653 C C . TYR A 1 85 ? -4.361 8.456 -0.250 1.00 93.31 85 TYR A C 1
ATOM 655 O O . TYR A 1 85 ? -5.094 9.342 -0.683 1.00 93.31 85 TYR A O 1
ATOM 663 N N . LEU A 1 86 ? -4.493 7.169 -0.563 1.00 93.00 86 LEU A N 1
ATOM 664 C CA . LEU A 1 86 ? -5.673 6.636 -1.240 1.00 93.00 86 LEU A CA 1
ATOM 665 C C . LEU A 1 86 ? -6.809 6.461 -0.225 1.00 93.00 86 LEU A C 1
ATOM 667 O O . LEU A 1 86 ? -7.966 6.710 -0.531 1.00 93.00 86 LEU A O 1
ATOM 671 N N . TYR A 1 87 ? -6.464 6.081 1.008 1.00 93.38 87 TYR A N 1
ATOM 672 C CA . TYR A 1 87 ? -7.385 6.029 2.137 1.00 93.38 87 TYR A CA 1
ATOM 673 C C . TYR A 1 87 ? -6.620 6.208 3.467 1.00 93.38 87 TYR A C 1
ATOM 675 O O . TYR A 1 87 ? -5.526 5.660 3.608 1.00 93.38 87 TYR A O 1
ATOM 683 N N . PRO A 1 88 ? -7.154 6.905 4.486 1.00 88.81 88 PRO A N 1
ATOM 684 C CA . PRO A 1 88 ? -8.356 7.736 4.457 1.00 88.81 88 PRO A CA 1
ATOM 685 C C . PRO A 1 88 ? -8.168 8.966 3.563 1.00 88.81 88 PRO A C 1
ATOM 687 O O . PRO A 1 88 ? -7.045 9.430 3.361 1.00 88.81 88 PRO A O 1
ATOM 690 N N . GLU A 1 89 ? -9.272 9.498 3.045 1.00 79.44 89 GLU A N 1
ATOM 691 C CA . GLU A 1 89 ? -9.247 10.684 2.191 1.00 79.44 89 GLU A CA 1
ATOM 692 C C . GLU A 1 89 ? -8.629 11.882 2.936 1.00 79.44 89 GLU A C 1
ATOM 694 O O . GLU A 1 89 ? -8.878 12.107 4.128 1.00 79.44 89 GLU A O 1
ATOM 699 N N . SER A 1 90 ? -7.783 12.650 2.243 1.00 69.44 90 SER A N 1
ATOM 700 C CA . SER A 1 90 ? -7.164 13.838 2.828 1.00 69.44 90 SER A CA 1
ATOM 701 C C . SER A 1 90 ? -8.247 14.871 3.135 1.00 69.44 90 SER A C 1
ATOM 703 O O . SER A 1 90 ? -8.876 15.429 2.236 1.00 69.44 90 SER A O 1
ATOM 705 N N . THR A 1 91 ? -8.449 15.148 4.424 1.00 55.28 91 THR A N 1
ATOM 706 C CA . THR A 1 91 ? -9.531 15.990 4.966 1.00 55.28 91 THR A CA 1
ATOM 707 C C . THR A 1 91 ? -9.544 17.418 4.395 1.00 55.28 91 THR A C 1
ATOM 709 O O . THR A 1 91 ? -10.537 18.131 4.518 1.00 55.28 91 THR A O 1
ATOM 712 N N . SER A 1 92 ? -8.457 17.842 3.747 1.00 49.78 92 SER A N 1
ATOM 713 C CA . SER A 1 92 ? -8.304 19.152 3.111 1.00 49.78 92 SER A CA 1
ATOM 714 C C . SER A 1 92 ? -9.148 19.331 1.842 1.00 49.78 92 SER A C 1
ATOM 716 O O . SER A 1 92 ? -9.500 20.462 1.526 1.00 49.78 92 SER A O 1
ATOM 718 N N . ALA A 1 93 ? -9.490 18.252 1.124 1.00 48.59 93 ALA A N 1
ATOM 719 C CA . ALA A 1 93 ? -10.297 18.335 -0.101 1.00 48.59 93 ALA A CA 1
ATOM 720 C C . ALA A 1 93 ? -11.805 18.473 0.186 1.00 48.59 93 ALA A C 1
ATOM 722 O O . ALA A 1 93 ? -12.535 19.088 -0.586 1.00 48.59 93 ALA A O 1
ATOM 723 N N . LEU A 1 94 ? -12.266 17.978 1.339 1.00 49.88 94 LEU A N 1
ATOM 724 C CA . LEU A 1 94 ? -13.687 17.967 1.700 1.00 49.88 94 LEU A CA 1
ATOM 725 C C . LEU A 1 94 ? -14.258 19.365 1.967 1.00 49.88 94 LEU A C 1
ATOM 727 O O . LEU A 1 94 ? -15.423 19.608 1.684 1.00 49.88 94 LEU A O 1
ATOM 731 N N . LYS A 1 95 ? -13.447 20.322 2.435 1.00 49.28 95 LYS A N 1
ATOM 732 C CA . LYS A 1 95 ? -13.938 21.687 2.703 1.00 49.28 95 LYS A CA 1
ATOM 733 C C . LYS A 1 95 ? -14.147 22.540 1.447 1.00 49.28 95 LYS A C 1
ATOM 735 O O . LYS A 1 95 ? -14.753 23.598 1.549 1.00 49.28 95 LYS A O 1
ATOM 740 N N . ALA A 1 96 ? -13.644 22.110 0.288 1.00 49.41 96 ALA A N 1
ATOM 741 C CA . ALA A 1 96 ? -13.784 22.843 -0.973 1.00 49.41 96 ALA A CA 1
ATOM 742 C C . ALA A 1 96 ? -14.823 22.224 -1.926 1.00 49.41 96 ALA A C 1
ATOM 744 O O . ALA A 1 96 ? -15.184 22.851 -2.917 1.00 49.41 96 ALA A O 1
ATOM 745 N N . SER A 1 97 ? -15.307 21.010 -1.642 1.00 48.53 97 SER A N 1
ATOM 746 C CA . SER A 1 97 ? -16.127 20.214 -2.569 1.00 48.53 97 SER A CA 1
ATOM 747 C C . SER A 1 97 ? -17.516 19.854 -2.026 1.00 48.53 97 SER A C 1
ATOM 749 O O . SER A 1 97 ? -18.135 18.919 -2.518 1.00 48.53 97 SER A O 1
ATOM 751 N N . GLU A 1 98 ? -18.044 20.592 -1.045 1.00 49.06 98 GLU A N 1
ATOM 752 C CA . GLU A 1 98 ? -19.443 20.452 -0.590 1.00 49.06 98 GLU A CA 1
ATOM 753 C C . GLU A 1 98 ? -20.467 21.115 -1.541 1.00 49.06 98 GLU A C 1
ATOM 755 O O . GLU A 1 98 ? -21.660 21.125 -1.251 1.00 49.06 98 GLU A O 1
ATOM 760 N N . SER A 1 99 ? -20.044 21.670 -2.685 1.00 42.50 99 SER A N 1
ATOM 761 C CA . SER A 1 99 ? -20.930 22.416 -3.602 1.00 42.50 99 SER A CA 1
ATOM 762 C C . SER A 1 99 ? -21.192 21.768 -4.959 1.00 42.50 99 SER A C 1
ATOM 764 O O . SER A 1 99 ? -21.929 22.341 -5.756 1.00 42.50 99 SER A O 1
ATOM 766 N N . GLU A 1 100 ? -20.680 20.569 -5.232 1.00 43.66 100 GLU A N 1
ATOM 767 C CA . GLU A 1 100 ? -21.033 19.864 -6.463 1.00 43.66 100 GLU A CA 1
ATOM 768 C C . GLU A 1 100 ? -21.640 18.509 -6.130 1.00 43.66 100 GLU A C 1
ATOM 770 O O . GLU A 1 100 ? -20.987 17.619 -5.587 1.00 43.66 100 GLU A O 1
ATOM 775 N N . ASN A 1 101 ? -22.923 18.369 -6.473 1.00 43.47 101 ASN A N 1
ATOM 776 C CA . ASN A 1 101 ? -23.602 17.093 -6.632 1.00 43.47 101 ASN A CA 1
ATOM 777 C C . ASN A 1 101 ? -22.796 16.240 -7.622 1.00 43.47 101 ASN A C 1
ATOM 779 O O . ASN A 1 101 ? -23.114 16.201 -8.810 1.00 43.47 101 ASN A O 1
ATOM 783 N N . LYS A 1 102 ? -21.757 15.544 -7.147 1.00 53.44 102 LYS A N 1
ATOM 784 C CA . LYS A 1 102 ? -21.194 14.406 -7.863 1.00 53.44 102 LYS A CA 1
ATOM 785 C C . LYS A 1 102 ? -22.332 13.412 -7.990 1.00 53.44 102 LYS A C 1
ATOM 787 O O . LYS A 1 102 ? -22.692 12.721 -7.034 1.00 53.44 102 LYS A O 1
ATOM 792 N N . THR A 1 103 ? -22.938 13.378 -9.169 1.00 45.44 103 THR A N 1
ATOM 793 C CA . THR A 1 103 ? -23.726 12.242 -9.611 1.00 45.44 103 THR A CA 1
ATOM 794 C C . THR A 1 103 ? -22.879 11.014 -9.305 1.00 45.44 103 THR A C 1
ATOM 796 O O . THR A 1 103 ? -21.783 10.873 -9.842 1.00 45.44 103 THR A O 1
ATOM 799 N N . ARG A 1 104 ? -23.339 10.168 -8.374 1.00 52.97 104 ARG A N 1
ATOM 800 C CA . ARG A 1 104 ? -22.780 8.838 -8.072 1.00 52.97 104 ARG A CA 1
ATOM 801 C C . ARG A 1 104 ? -22.981 7.909 -9.277 1.00 52.97 104 ARG A C 1
ATOM 803 O O . ARG A 1 104 ? -23.606 6.857 -9.178 1.00 52.97 104 ARG A O 1
ATOM 810 N N . SER A 1 105 ? -22.564 8.360 -10.449 1.00 49.75 105 SER A N 1
ATOM 811 C CA . SER A 1 105 ? -22.668 7.655 -11.706 1.00 49.75 105 SER A CA 1
ATOM 812 C C . SER A 1 105 ? -21.458 6.737 -11.822 1.00 49.75 105 SER A C 1
ATOM 814 O O . SER A 1 105 ? -20.323 7.194 -11.912 1.00 49.75 105 SER A O 1
ATOM 816 N N . ASP A 1 106 ? -21.765 5.441 -11.817 1.00 47.16 106 ASP A N 1
ATOM 817 C CA . ASP A 1 106 ? -21.028 4.381 -12.511 1.00 47.16 106 ASP A CA 1
ATOM 818 C C . ASP A 1 106 ? -19.898 3.621 -11.802 1.00 47.16 106 ASP A C 1
ATOM 820 O O . ASP A 1 106 ? -19.139 2.914 -12.457 1.00 47.16 106 ASP A O 1
ATOM 824 N N . LEU A 1 107 ? -19.896 3.549 -10.468 1.00 53.56 107 LEU A N 1
ATOM 825 C CA . LEU A 1 107 ? -19.273 2.411 -9.765 1.00 53.56 107 LEU A CA 1
ATOM 826 C C . LEU A 1 107 ? -20.308 1.310 -9.476 1.00 53.56 107 LEU A C 1
ATOM 828 O O . LEU A 1 107 ? -20.507 0.889 -8.339 1.00 53.56 107 LEU A O 1
ATOM 832 N N . LYS A 1 108 ? -20.957 0.784 -10.528 1.00 51.62 108 LYS A N 1
ATOM 833 C CA . LYS A 1 108 ? -21.796 -0.440 -10.447 1.00 51.62 108 LYS A CA 1
ATOM 834 C C . LYS A 1 108 ? -21.004 -1.700 -10.059 1.00 51.62 108 LYS A C 1
ATOM 836 O O . LYS A 1 108 ? -21.584 -2.773 -9.945 1.00 51.62 108 LYS A O 1
ATOM 841 N N . ILE A 1 109 ? -19.692 -1.569 -9.869 1.00 58.19 109 ILE A N 1
ATOM 842 C CA . ILE A 1 109 ? -18.782 -2.635 -9.444 1.00 58.19 109 ILE A CA 1
ATOM 843 C C . ILE A 1 109 ? -19.104 -3.087 -8.010 1.00 58.19 109 ILE A C 1
ATOM 845 O O . ILE A 1 109 ? -18.889 -4.247 -7.672 1.00 58.19 109 ILE A O 1
ATOM 849 N N . ILE A 1 110 ? -19.656 -2.204 -7.169 1.00 61.88 110 ILE A N 1
ATOM 850 C CA . ILE A 1 110 ? -19.807 -2.476 -5.736 1.00 61.88 110 ILE A CA 1
ATOM 851 C C . ILE A 1 110 ? -21.282 -2.709 -5.393 1.00 61.88 110 ILE A C 1
ATOM 853 O O . ILE A 1 110 ? -22.143 -1.853 -5.614 1.00 61.88 110 ILE A O 1
ATOM 857 N N . ASN A 1 111 ? -21.576 -3.881 -4.824 1.00 70.62 111 ASN A N 1
ATOM 858 C CA . ASN A 1 111 ? -22.928 -4.312 -4.458 1.00 70.62 111 ASN A CA 1
ATOM 859 C C . ASN A 1 111 ? -23.529 -3.408 -3.357 1.00 70.62 111 ASN A C 1
ATOM 861 O O . ASN A 1 111 ? -22.839 -3.051 -2.396 1.00 70.62 111 ASN A O 1
ATOM 865 N N . SER A 1 112 ? -24.790 -2.970 -3.501 1.00 68.12 112 SER A N 1
ATOM 866 C CA . SER A 1 112 ? -25.518 -2.141 -2.510 1.00 68.12 112 SER A CA 1
ATOM 867 C C . SER A 1 112 ? -25.634 -2.804 -1.154 1.00 68.12 112 SER A C 1
ATOM 869 O O . SER A 1 112 ? -25.625 -2.108 -0.141 1.00 68.12 112 SER A O 1
ATOM 871 N N . ASP A 1 113 ? -25.650 -4.132 -1.143 1.00 75.62 113 ASP A N 1
ATOM 872 C CA . ASP A 1 113 ? -25.872 -4.924 0.061 1.00 75.62 113 ASP A CA 1
ATOM 873 C C . ASP A 1 113 ? -24.584 -5.158 0.866 1.00 75.62 113 ASP A C 1
ATOM 875 O O . ASP A 1 113 ? -24.614 -5.757 1.941 1.00 75.62 113 ASP A O 1
ATOM 879 N N . MET A 1 114 ? -23.432 -4.671 0.384 1.00 73.88 114 MET A N 1
ATOM 880 C CA . MET A 1 114 ? -22.175 -4.758 1.126 1.00 73.88 114 MET A CA 1
ATOM 881 C C . MET A 1 114 ? -22.173 -3.880 2.377 1.00 73.88 114 MET A C 1
ATOM 883 O O . MET A 1 114 ? -22.727 -2.779 2.415 1.00 73.88 114 MET A O 1
ATOM 887 N N . TYR A 1 115 ? -21.443 -4.339 3.398 1.00 79.69 115 TYR A N 1
ATOM 888 C CA . TYR A 1 115 ? -21.200 -3.562 4.605 1.00 79.69 115 TYR A CA 1
ATOM 889 C C . TYR A 1 115 ? -20.630 -2.181 4.255 1.00 79.69 115 TYR A C 1
ATOM 891 O O . TYR A 1 115 ? -19.609 -2.056 3.578 1.00 79.69 115 TYR A O 1
ATOM 899 N N . ARG A 1 116 ? -21.284 -1.127 4.755 1.00 83.44 116 ARG A N 1
ATOM 900 C CA . ARG A 1 116 ? -21.017 0.269 4.372 1.00 83.44 116 ARG A CA 1
ATOM 901 C C . ARG A 1 116 ? -19.549 0.683 4.503 1.00 83.44 116 ARG A C 1
ATOM 903 O O . ARG A 1 116 ? -19.090 1.506 3.718 1.00 83.44 116 ARG A O 1
ATOM 910 N N . ARG A 1 117 ? -18.812 0.143 5.483 1.00 82.31 117 ARG A N 1
ATOM 911 C CA . ARG A 1 117 ? -17.385 0.468 5.641 1.00 82.31 117 ARG A CA 1
ATOM 912 C C . ARG A 1 117 ? -16.521 -0.140 4.539 1.00 82.31 117 ARG A C 1
ATOM 914 O O . ARG A 1 117 ? -15.608 0.542 4.101 1.00 82.31 117 ARG A O 1
ATOM 921 N N . PHE A 1 118 ? -16.825 -1.363 4.095 1.00 86.38 118 PHE A N 1
ATOM 922 C CA . PHE A 1 118 ? -16.111 -2.013 2.987 1.00 86.38 118 PHE A CA 1
ATOM 923 C C . PHE A 1 118 ? -16.334 -1.210 1.715 1.00 86.38 118 PHE A C 1
ATOM 925 O O . PHE A 1 118 ? -15.392 -0.699 1.130 1.00 86.38 118 PHE A O 1
ATOM 932 N N . ARG A 1 119 ? -17.606 -0.939 1.408 1.00 86.12 119 ARG A N 1
ATOM 933 C CA . ARG A 1 119 ? -18.004 -0.107 0.272 1.00 86.12 119 ARG A CA 1
ATOM 934 C C . ARG A 1 119 ? -17.294 1.248 0.250 1.00 86.12 119 ARG A C 1
ATOM 936 O O . ARG A 1 119 ? -16.800 1.637 -0.793 1.00 86.12 119 ARG A O 1
ATOM 943 N N . ASN A 1 120 ? -17.225 1.957 1.379 1.00 87.56 120 ASN A N 1
ATOM 944 C CA . ASN A 1 120 ? -16.569 3.267 1.427 1.00 87.56 120 ASN A CA 1
ATOM 945 C C . ASN A 1 120 ? -15.065 3.186 1.120 1.00 87.56 120 ASN A C 1
ATOM 947 O O . ASN A 1 120 ? -14.536 4.033 0.405 1.00 87.56 120 ASN A O 1
ATOM 951 N N . VAL A 1 121 ? -14.376 2.180 1.669 1.00 89.88 121 VAL A N 1
ATOM 952 C CA . VAL A 1 121 ? -12.956 1.944 1.379 1.00 89.88 121 VAL A CA 1
ATOM 953 C C . VAL A 1 121 ? -12.785 1.587 -0.097 1.00 89.88 121 VAL A C 1
ATOM 955 O O . VAL A 1 121 ? -11.987 2.227 -0.771 1.00 89.88 121 VAL A O 1
ATOM 958 N N . ASP A 1 122 ? -13.575 0.647 -0.610 1.00 90.56 122 ASP A N 1
ATOM 959 C CA . ASP A 1 122 ? -13.476 0.152 -1.984 1.00 90.56 122 ASP A CA 1
ATOM 960 C C . ASP A 1 122 ? -13.782 1.250 -3.016 1.00 90.56 122 ASP A C 1
ATOM 962 O O . ASP A 1 122 ? -12.999 1.450 -3.943 1.00 90.56 122 ASP A O 1
ATOM 966 N N . GLU A 1 123 ? -14.867 2.014 -2.827 1.00 87.81 123 GLU A N 1
ATOM 967 C CA . GLU A 1 123 ? -15.236 3.151 -3.688 1.00 87.81 123 GLU A CA 1
ATOM 968 C C . GLU A 1 123 ? -14.106 4.194 -3.705 1.00 87.81 123 GLU A C 1
ATOM 970 O O . GLU A 1 123 ? -13.628 4.574 -4.775 1.00 87.81 123 GLU A O 1
ATOM 975 N N . THR A 1 124 ? -13.608 4.593 -2.527 1.00 90.06 124 THR A N 1
ATOM 976 C CA . THR A 1 124 ? -12.541 5.605 -2.420 1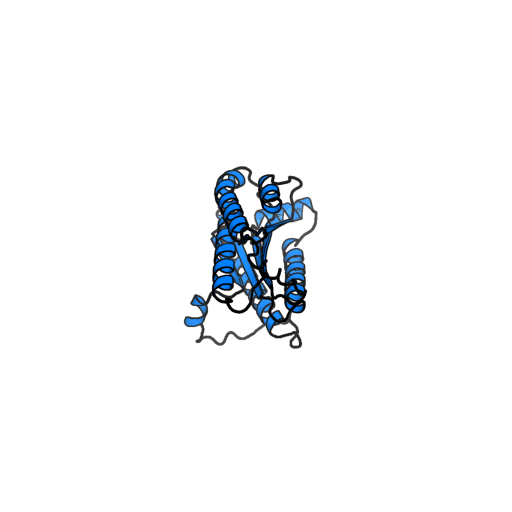.00 90.06 124 THR A CA 1
ATOM 977 C C . THR A 1 124 ? -11.240 5.118 -3.061 1.00 90.06 124 THR A C 1
ATOM 979 O O . THR A 1 124 ? -10.596 5.863 -3.798 1.00 90.06 124 THR A O 1
ATOM 982 N N . LEU A 1 125 ? -10.846 3.865 -2.816 1.00 90.94 125 LEU A N 1
ATOM 983 C CA . LEU A 1 125 ? -9.622 3.298 -3.379 1.00 90.94 125 LEU A CA 1
ATOM 984 C C . LEU A 1 125 ? -9.671 3.258 -4.901 1.00 90.94 125 LEU A C 1
ATOM 986 O O . LEU A 1 125 ? -8.719 3.704 -5.539 1.00 90.94 125 LEU A O 1
ATOM 990 N N . VAL A 1 126 ? -10.765 2.759 -5.482 1.00 90.44 126 VAL A N 1
ATOM 991 C CA . VAL A 1 126 ? -10.916 2.669 -6.939 1.00 90.44 126 VAL A CA 1
ATOM 992 C C . VAL A 1 126 ? -10.876 4.061 -7.572 1.00 90.44 126 VAL A C 1
ATOM 994 O O . VAL A 1 126 ? -10.147 4.262 -8.545 1.00 90.44 126 VAL A O 1
ATOM 997 N N . GLU A 1 127 ? -11.579 5.043 -6.998 1.00 89.56 127 GLU A N 1
ATOM 998 C CA . GLU A 1 127 ? -11.547 6.425 -7.489 1.00 89.56 127 GLU A CA 1
ATOM 999 C C . GLU A 1 127 ? -10.145 7.044 -7.425 1.00 89.56 127 GLU A C 1
ATOM 1001 O O . GLU A 1 127 ? -9.683 7.658 -8.391 1.00 89.56 127 GLU A O 1
ATOM 1006 N N . GLU A 1 128 ? -9.461 6.919 -6.288 1.00 90.50 128 GLU A N 1
ATOM 1007 C CA . GLU A 1 128 ? -8.163 7.557 -6.082 1.00 90.50 128 GLU A CA 1
ATOM 1008 C C . GLU A 1 128 ? -7.056 6.908 -6.911 1.00 90.50 128 GLU A C 1
ATOM 1010 O O . GLU A 1 128 ? -6.193 7.618 -7.437 1.00 90.50 128 GLU A O 1
ATOM 1015 N N . ILE A 1 129 ? -7.111 5.586 -7.083 1.00 90.19 129 ILE A N 1
ATOM 1016 C CA . ILE A 1 129 ? -6.216 4.840 -7.966 1.00 90.19 129 ILE A CA 1
ATOM 1017 C C . ILE A 1 129 ? -6.438 5.254 -9.421 1.00 90.19 129 ILE A C 1
ATOM 1019 O O . ILE A 1 129 ? -5.467 5.533 -10.122 1.00 90.19 129 ILE A O 1
ATOM 1023 N N . TYR A 1 130 ? -7.693 5.355 -9.872 1.00 89.56 130 TYR A N 1
ATOM 1024 C CA . TYR A 1 130 ? -8.008 5.787 -11.234 1.00 89.56 130 TYR A CA 1
ATOM 1025 C C . TYR A 1 130 ? -7.456 7.194 -11.518 1.00 89.56 130 TYR A C 1
ATOM 1027 O O . TYR A 1 130 ? -6.719 7.389 -12.487 1.00 89.56 130 TYR A O 1
ATOM 1035 N N . LYS A 1 131 ? -7.701 8.154 -10.611 1.00 89.81 131 LYS A N 1
ATOM 1036 C CA . LYS A 1 131 ? -7.127 9.511 -10.695 1.00 89.81 131 LYS A CA 1
ATOM 1037 C C . LYS A 1 131 ? -5.598 9.474 -10.753 1.00 89.81 131 LYS A C 1
ATOM 1039 O O . LYS A 1 131 ? -4.990 10.252 -11.482 1.00 89.81 131 LYS A O 1
ATOM 1044 N N . LEU A 1 132 ? -4.962 8.596 -9.977 1.00 89.25 132 LEU A N 1
ATOM 1045 C CA . LEU A 1 132 ? -3.506 8.477 -9.956 1.00 89.25 132 LEU A CA 1
ATOM 1046 C C . LEU A 1 132 ? -2.953 7.918 -11.274 1.00 89.25 132 LEU A C 1
ATOM 1048 O O . LEU A 1 132 ? -1.959 8.440 -11.776 1.00 89.25 132 LEU A O 1
ATOM 1052 N N . PHE A 1 133 ? -3.609 6.920 -11.869 1.00 86.75 133 PHE A N 1
ATOM 1053 C CA . PHE A 1 133 ? -3.222 6.394 -13.179 1.00 86.75 133 PHE A CA 1
ATOM 1054 C C . PHE A 1 133 ? -3.361 7.438 -14.289 1.00 86.75 133 PHE A C 1
ATOM 1056 O O . PHE A 1 133 ? -2.483 7.533 -15.148 1.00 86.75 133 PHE A O 1
ATOM 1063 N N . GLU A 1 134 ? -4.412 8.262 -14.266 1.00 87.56 134 GLU A N 1
ATOM 1064 C CA . GLU A 1 134 ? -4.558 9.369 -15.217 1.00 87.56 134 GLU A CA 1
ATOM 1065 C C . GLU A 1 134 ? -3.443 10.417 -15.079 1.00 87.56 134 GLU A C 1
ATOM 1067 O O . GLU A 1 134 ? -2.980 10.964 -16.085 1.00 87.56 134 GLU A O 1
ATOM 1072 N N . LEU A 1 135 ? -2.996 10.691 -13.849 1.00 86.50 135 LEU A N 1
ATOM 1073 C CA . LEU A 1 135 ? -1.880 11.601 -13.577 1.00 86.50 135 LEU A CA 1
ATOM 1074 C C . LEU A 1 135 ? -0.547 11.024 -14.062 1.00 86.50 135 LEU A C 1
ATOM 1076 O O . LEU A 1 135 ? 0.179 11.703 -14.789 1.00 86.50 135 LEU A O 1
ATOM 1080 N N . GLU A 1 136 ? -0.254 9.771 -13.716 1.00 83.12 136 GLU A N 1
ATOM 1081 C CA . GLU A 1 136 ? 0.961 9.075 -14.152 1.00 83.12 136 GLU A CA 1
ATOM 1082 C C . GLU A 1 136 ? 1.030 8.978 -15.678 1.00 83.12 136 GLU A C 1
ATOM 1084 O O . GLU A 1 136 ? 2.074 9.264 -16.261 1.00 83.12 136 GLU A O 1
ATOM 1089 N N . LYS A 1 137 ? -0.090 8.693 -16.359 1.00 82.75 137 LYS A N 1
ATOM 1090 C CA . LYS A 1 137 ? -0.139 8.619 -17.828 1.00 82.75 137 LYS A CA 1
ATOM 1091 C C . LYS A 1 137 ? 0.395 9.886 -18.505 1.00 82.75 137 LYS A C 1
ATOM 1093 O O . LYS A 1 137 ? 1.091 9.782 -19.509 1.00 82.75 137 LYS A O 1
ATOM 1098 N N . LYS A 1 138 ? 0.110 11.070 -17.951 1.00 81.06 138 LYS A N 1
ATOM 1099 C CA . LYS A 1 138 ? 0.599 12.360 -18.479 1.00 81.06 138 LYS A CA 1
ATOM 1100 C C . LYS A 1 138 ? 2.094 12.585 -18.234 1.00 81.06 138 LYS A C 1
ATOM 1102 O O . LYS A 1 138 ? 2.695 13.435 -18.879 1.00 81.06 138 LYS A O 1
ATOM 1107 N N . GLN A 1 139 ? 2.687 11.866 -17.285 1.00 73.81 139 GLN A N 1
ATOM 1108 C CA . GLN A 1 139 ? 4.058 12.083 -16.819 1.00 73.81 139 GLN A CA 1
ATOM 1109 C C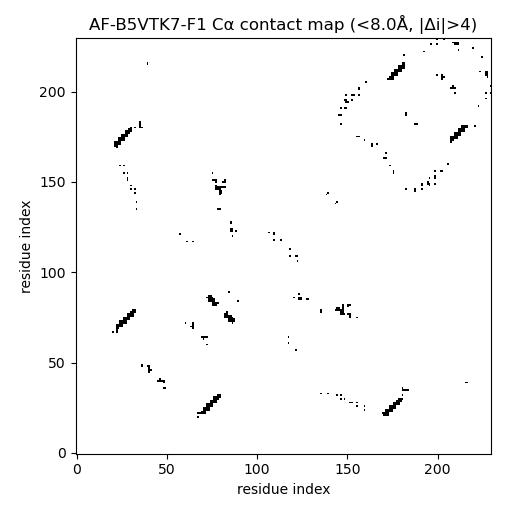 . GLN A 1 139 ? 5.046 11.006 -17.260 1.00 73.81 139 GLN A C 1
ATOM 1111 O O . GLN A 1 139 ? 6.253 11.242 -17.188 1.00 73.81 139 GLN A O 1
ATOM 1116 N N . ILE A 1 140 ? 4.567 9.867 -17.772 1.00 69.31 140 ILE A N 1
ATOM 1117 C CA . ILE A 1 140 ? 5.413 8.818 -18.365 1.00 69.31 140 ILE A CA 1
ATOM 1118 C C . ILE A 1 140 ? 6.380 9.407 -19.411 1.00 69.31 140 ILE A C 1
ATOM 1120 O O . ILE A 1 140 ? 7.545 9.009 -19.458 1.00 69.31 140 ILE A O 1
ATOM 1124 N N . GLU A 1 141 ? 5.942 10.409 -20.180 1.00 63.22 141 GLU A N 1
ATOM 1125 C CA . GLU A 1 141 ? 6.737 11.074 -21.224 1.00 63.22 141 GLU A CA 1
ATOM 1126 C C . GLU A 1 141 ? 7.926 11.891 -20.684 1.00 63.22 141 GLU A C 1
ATOM 1128 O O . GLU A 1 141 ? 8.922 12.067 -21.382 1.00 63.22 141 GLU A O 1
ATOM 1133 N N . GLN A 1 142 ? 7.884 12.350 -19.426 1.00 66.62 142 GLN A N 1
ATOM 1134 C CA . GLN A 1 142 ? 8.936 13.196 -18.838 1.00 66.62 142 GLN A CA 1
ATOM 1135 C C . GLN A 1 142 ? 10.122 12.404 -18.264 1.00 66.62 142 GLN A C 1
ATOM 1137 O O . GLN A 1 142 ? 11.049 12.992 -17.711 1.00 66.62 142 GLN A O 1
ATOM 1142 N N . ASN A 1 143 ? 10.112 11.072 -18.384 1.00 60.38 143 ASN A N 1
ATOM 1143 C CA . ASN A 1 143 ? 11.195 10.151 -18.015 1.00 60.38 143 ASN A CA 1
ATOM 1144 C C . ASN A 1 143 ? 11.742 10.232 -16.571 1.00 60.38 143 ASN A C 1
ATOM 1146 O O . ASN A 1 143 ? 12.665 9.494 -16.233 1.00 60.38 143 ASN A O 1
ATOM 1150 N N . SER A 1 144 ? 11.154 11.044 -15.692 1.00 60.69 144 SER A N 1
ATOM 1151 C CA . SER A 1 144 ? 11.534 11.160 -14.283 1.00 60.69 144 SER A CA 1
ATOM 1152 C C . SER A 1 144 ? 10.708 10.202 -13.426 1.00 60.69 144 SER A C 1
ATOM 1154 O O . SER A 1 144 ? 9.767 10.614 -12.753 1.00 60.69 144 SER A O 1
ATOM 1156 N N . GLN A 1 145 ? 11.055 8.918 -13.448 1.00 64.12 145 GLN A N 1
ATOM 1157 C CA . GLN A 1 145 ? 10.560 7.964 -12.454 1.00 64.12 145 GLN A CA 1
ATOM 1158 C C . GLN A 1 145 ? 11.591 7.924 -11.327 1.00 64.12 145 GLN A C 1
ATOM 1160 O O . GLN A 1 145 ? 12.730 7.522 -11.546 1.00 64.12 145 GLN A O 1
ATOM 1165 N N . ARG A 1 146 ? 11.211 8.407 -10.145 1.00 72.75 146 ARG A N 1
ATOM 1166 C CA . ARG A 1 146 ? 11.976 8.236 -8.908 1.00 72.75 146 ARG A CA 1
ATOM 1167 C C . ARG A 1 146 ? 11.091 7.458 -7.958 1.00 72.75 146 ARG A C 1
ATOM 1169 O O . ARG A 1 146 ? 9.916 7.795 -7.828 1.00 72.75 146 ARG A O 1
ATOM 1176 N N . SER A 1 147 ? 11.635 6.457 -7.276 1.00 76.56 147 SER A N 1
ATOM 1177 C CA . SER A 1 147 ? 10.842 5.800 -6.244 1.00 76.56 147 SER A CA 1
ATOM 1178 C C . SER A 1 147 ? 10.764 6.684 -4.999 1.00 76.56 147 SER A C 1
ATOM 1180 O O . SER A 1 147 ? 11.759 7.170 -4.455 1.00 76.56 147 SER A O 1
ATOM 1182 N N . THR A 1 148 ? 9.529 6.911 -4.570 1.00 87.50 148 THR A N 1
ATOM 1183 C CA . THR A 1 148 ? 9.149 7.709 -3.401 1.00 87.50 148 THR A CA 1
ATOM 1184 C C . THR A 1 148 ? 8.774 6.818 -2.215 1.00 87.50 148 THR A C 1
ATOM 1186 O O . THR A 1 148 ? 8.185 7.283 -1.234 1.00 87.50 148 THR A O 1
ATOM 1189 N N . LEU A 1 149 ? 9.169 5.540 -2.272 1.00 88.81 149 LEU A N 1
ATOM 1190 C CA . LEU A 1 149 ? 8.851 4.506 -1.292 1.00 88.81 149 LEU A CA 1
ATOM 1191 C C . LEU A 1 149 ? 9.219 4.915 0.137 1.00 88.81 149 LEU A C 1
ATOM 1193 O O . LEU A 1 149 ? 8.396 4.815 1.046 1.00 88.81 149 LEU A O 1
ATOM 1197 N N . ALA A 1 150 ? 10.421 5.458 0.335 1.00 90.56 150 ALA A N 1
ATOM 1198 C CA . ALA A 1 150 ? 10.869 5.917 1.648 1.00 90.56 150 ALA A CA 1
ATOM 1199 C C . ALA A 1 150 ? 9.978 7.027 2.235 1.00 90.56 150 ALA A C 1
ATOM 1201 O O . ALA A 1 150 ? 9.729 7.071 3.444 1.00 90.56 150 ALA A O 1
ATOM 1202 N N . GLY A 1 151 ? 9.469 7.913 1.373 1.00 92.50 151 GLY A N 1
ATOM 1203 C CA . GLY A 1 151 ? 8.516 8.949 1.761 1.00 92.50 151 GLY A CA 1
ATOM 1204 C C . GLY A 1 151 ? 7.191 8.342 2.215 1.00 92.50 151 GLY A C 1
ATOM 1205 O O . GLY A 1 151 ? 6.647 8.752 3.241 1.00 92.50 151 GLY A O 1
ATOM 1206 N N . ALA A 1 152 ? 6.706 7.318 1.508 1.00 94.19 152 ALA A N 1
ATOM 1207 C CA . ALA A 1 152 ? 5.468 6.631 1.864 1.00 94.19 152 ALA A CA 1
ATOM 1208 C C . ALA A 1 152 ? 5.616 5.845 3.172 1.00 94.19 152 ALA A C 1
ATOM 1210 O O . ALA A 1 152 ? 4.726 5.912 4.017 1.00 94.19 152 ALA A O 1
ATOM 1211 N N . MET A 1 153 ? 6.760 5.188 3.396 1.00 94.06 153 MET A N 1
ATOM 1212 C CA . MET A 1 153 ? 7.076 4.518 4.664 1.00 94.06 153 MET A CA 1
ATOM 1213 C C . MET A 1 153 ? 7.124 5.504 5.831 1.00 94.06 153 MET A C 1
ATOM 1215 O O . MET A 1 153 ? 6.482 5.276 6.856 1.00 94.06 153 MET A O 1
ATOM 1219 N N . SER A 1 154 ? 7.808 6.637 5.662 1.00 95.19 154 SER A N 1
ATOM 1220 C CA . SER A 1 154 ? 7.873 7.693 6.681 1.00 95.19 154 SER A CA 1
ATOM 1221 C C . SER A 1 154 ? 6.486 8.247 7.020 1.00 95.19 154 SER A C 1
ATOM 1223 O O . SER A 1 154 ? 6.140 8.418 8.194 1.00 95.19 154 SER A O 1
ATOM 1225 N N . ALA A 1 155 ? 5.665 8.502 5.997 1.00 95.00 155 ALA A N 1
ATOM 1226 C CA . ALA A 1 155 ? 4.296 8.975 6.163 1.00 95.00 155 ALA A CA 1
ATOM 1227 C C . ALA A 1 155 ? 3.407 7.924 6.843 1.00 95.00 155 ALA A C 1
ATOM 1229 O O . ALA A 1 155 ? 2.683 8.263 7.778 1.00 95.00 155 ALA A O 1
ATOM 1230 N N . G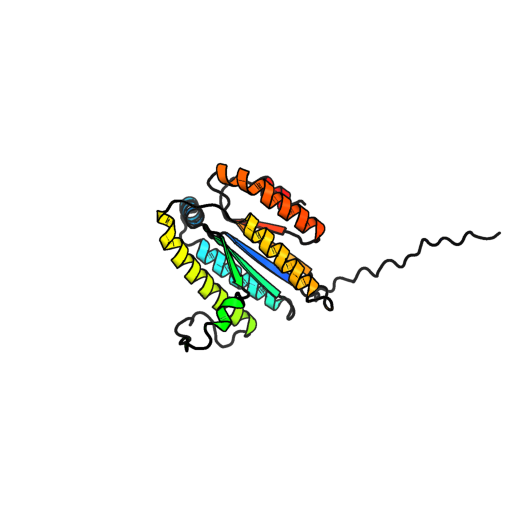LY A 1 156 ? 3.523 6.654 6.449 1.00 95.25 156 GLY A N 1
ATOM 1231 C CA . GLY A 1 156 ? 2.806 5.534 7.052 1.00 95.25 156 GLY A CA 1
ATOM 1232 C C . GLY A 1 156 ? 3.145 5.350 8.529 1.00 95.25 156 GLY A C 1
ATOM 1233 O O . GLY A 1 156 ? 2.243 5.284 9.361 1.00 95.25 156 GLY A O 1
ATOM 1234 N N . LEU A 1 157 ? 4.429 5.371 8.894 1.00 95.00 157 LEU A N 1
ATOM 1235 C CA . LEU A 1 157 ? 4.859 5.301 10.296 1.00 95.00 157 LEU A CA 1
ATOM 1236 C C . LEU A 1 157 ? 4.379 6.514 11.102 1.00 95.00 157 LEU A C 1
ATOM 1238 O O . LEU A 1 157 ? 3.908 6.372 12.231 1.00 95.00 157 LEU A O 1
ATOM 1242 N N . THR A 1 158 ? 4.421 7.712 10.519 1.00 94.56 158 THR A N 1
ATOM 1243 C CA . THR A 1 158 ? 3.893 8.919 11.172 1.00 94.56 158 THR A CA 1
ATOM 1244 C C . THR A 1 158 ? 2.383 8.821 11.389 1.00 94.56 158 THR A C 1
ATOM 1246 O O . THR A 1 158 ? 1.892 9.164 12.467 1.00 94.56 158 THR A O 1
ATOM 1249 N N . TYR A 1 159 ? 1.646 8.304 10.404 1.00 94.50 159 TYR A N 1
ATOM 1250 C CA . TYR A 1 159 ? 0.212 8.052 10.505 1.00 94.50 159 TYR A CA 1
ATOM 1251 C C . TYR A 1 159 ? -0.096 7.032 11.607 1.00 94.50 159 TYR A C 1
ATOM 1253 O O . TYR A 1 159 ? -0.921 7.308 12.477 1.00 94.50 159 TYR A O 1
ATOM 1261 N N . VAL A 1 160 ? 0.624 5.909 11.645 1.00 93.81 160 VAL A N 1
ATOM 1262 C CA . VAL A 1 160 ? 0.515 4.900 12.709 1.00 93.81 160 VAL A CA 1
ATOM 1263 C C . VAL A 1 160 ? 0.747 5.525 14.085 1.00 93.81 160 VAL A C 1
ATOM 1265 O O . VAL A 1 160 ? -0.058 5.329 14.995 1.00 93.81 160 VAL A O 1
ATOM 1268 N N . ASN A 1 161 ? 1.798 6.336 14.243 1.00 93.31 161 ASN A N 1
ATOM 1269 C CA . ASN A 1 161 ? 2.090 7.021 15.502 1.00 93.31 161 ASN A CA 1
ATOM 1270 C C . ASN A 1 161 ? 0.958 7.976 15.911 1.00 93.31 161 ASN A C 1
ATOM 1272 O O . ASN A 1 161 ? 0.573 8.022 17.079 1.00 93.31 161 ASN A O 1
ATOM 1276 N N . ARG A 1 162 ? 0.403 8.728 14.952 1.00 92.50 162 ARG A N 1
ATOM 1277 C CA . ARG A 1 162 ? -0.725 9.634 15.190 1.00 92.50 162 ARG A CA 1
ATOM 1278 C C . ARG A 1 162 ? -1.952 8.862 15.672 1.00 92.50 162 ARG A C 1
ATOM 1280 O O . ARG A 1 162 ? -2.464 9.163 16.745 1.00 92.50 162 ARG A O 1
ATOM 1287 N N . ILE A 1 163 ? -2.372 7.829 14.943 1.00 91.12 163 ILE A N 1
ATOM 1288 C CA . ILE A 1 163 ? -3.559 7.035 15.293 1.00 91.12 163 ILE A CA 1
ATOM 1289 C C . ILE A 1 163 ? -3.363 6.280 16.612 1.00 91.12 163 ILE A C 1
ATOM 1291 O O . ILE A 1 163 ? -4.300 6.187 17.409 1.00 91.12 163 ILE A O 1
ATOM 1295 N N . SER A 1 164 ? -2.152 5.787 16.884 1.00 89.06 164 SER A N 1
ATOM 1296 C CA . SER A 1 164 ? -1.817 5.154 18.162 1.00 89.06 164 SER A CA 1
ATOM 1297 C C . SER A 1 164 ? -1.922 6.128 19.339 1.00 89.06 164 SER A C 1
ATOM 1299 O O . SER A 1 164 ? -2.276 5.700 20.435 1.00 89.06 164 SER A O 1
ATOM 1301 N N . LYS A 1 165 ? -1.617 7.417 19.134 1.00 89.12 165 LYS A N 1
ATOM 1302 C CA . LYS A 1 165 ? -1.769 8.468 20.152 1.00 89.12 165 LYS A CA 1
ATOM 1303 C C . LYS A 1 165 ? -3.196 8.988 20.273 1.00 89.12 165 LYS A C 1
ATOM 1305 O O . LYS A 1 165 ? -3.569 9.421 21.349 1.00 89.12 165 LYS A O 1
ATOM 1310 N N . GLU A 1 166 ? -3.989 8.962 19.209 1.00 88.31 166 GLU A N 1
ATOM 1311 C CA . GLU A 1 166 ? -5.416 9.312 19.271 1.00 88.31 166 GLU A CA 1
ATOM 1312 C C . GLU A 1 166 ? -6.230 8.202 19.947 1.00 88.31 166 GLU A C 1
ATOM 1314 O O . GLU A 1 166 ? -7.161 8.462 20.705 1.00 88.31 166 GLU A O 1
ATOM 1319 N N . SER A 1 167 ? -5.843 6.945 19.728 1.00 81.75 167 SER A N 1
ATOM 1320 C CA . SER A 1 167 ? -6.540 5.764 20.244 1.00 81.75 167 SER A CA 1
ATOM 1321 C C . SER A 1 167 ? -5.995 5.320 21.612 1.00 81.75 167 SER A C 1
ATOM 1323 O O . SER A 1 167 ? -5.822 4.131 21.845 1.00 81.75 167 SER A O 1
ATOM 1325 N N . VAL A 1 168 ? -5.715 6.247 22.542 1.00 72.44 168 VAL A N 1
ATOM 1326 C CA . VAL A 1 168 ? -5.079 5.930 23.850 1.00 72.44 168 VAL A CA 1
ATOM 1327 C C . VAL A 1 168 ? -5.868 4.894 24.659 1.00 72.44 168 VAL A C 1
ATOM 1329 O O . VAL A 1 168 ? -5.287 4.077 25.372 1.00 72.44 168 VAL A O 1
ATOM 1332 N N . THR A 1 169 ? -7.197 4.915 24.548 1.00 71.31 169 THR A N 1
ATOM 1333 C CA . THR A 1 169 ? -8.101 4.037 25.303 1.00 71.31 169 THR A CA 1
ATOM 1334 C C . THR A 1 169 ? -8.107 2.597 24.790 1.00 71.31 169 THR A C 1
ATOM 1336 O O . THR A 1 169 ? -8.388 1.677 25.555 1.00 71.31 169 THR A O 1
ATOM 1339 N N . THR A 1 170 ? -7.765 2.382 23.517 1.00 73.81 170 THR A N 1
ATOM 1340 C CA . THR A 1 170 ? -7.790 1.072 22.859 1.00 73.81 170 THR A CA 1
ATOM 1341 C C . THR A 1 170 ? -6.413 0.786 22.286 1.00 73.81 170 THR A C 1
ATOM 1343 O O . THR A 1 170 ? -6.010 1.388 21.297 1.00 73.81 170 THR A O 1
ATOM 1346 N N . SER A 1 171 ? -5.670 -0.146 22.885 1.00 79.75 171 SER A N 1
ATOM 1347 C CA . SER A 1 171 ? -4.360 -0.527 22.353 1.00 79.75 171 SER A CA 1
ATOM 1348 C C . SER A 1 171 ? -4.517 -1.168 20.972 1.00 79.75 171 SER A C 1
ATOM 1350 O O . SER A 1 171 ? -4.950 -2.316 20.882 1.00 79.75 171 SER A O 1
ATOM 1352 N N . LEU A 1 172 ? -4.165 -0.424 19.922 1.00 85.12 172 LEU A N 1
ATOM 1353 C CA . LEU A 1 172 ? -4.175 -0.893 18.539 1.00 85.12 172 LEU A CA 1
ATOM 1354 C C . LEU A 1 172 ? -2.869 -1.617 18.222 1.00 85.12 172 LEU A C 1
ATOM 1356 O O . LEU A 1 172 ? -1.783 -1.074 18.436 1.00 85.12 172 LEU A O 1
ATOM 1360 N N . LYS A 1 173 ? -2.960 -2.819 17.654 1.00 90.50 173 LYS A N 1
ATOM 1361 C CA . LYS A 1 173 ? -1.801 -3.433 16.995 1.00 90.50 173 LYS A CA 1
ATOM 1362 C C . LYS A 1 173 ? -1.597 -2.744 15.658 1.00 90.50 173 LYS A C 1
ATOM 1364 O O . LYS A 1 173 ? -2.547 -2.631 14.903 1.00 90.50 173 LYS A O 1
ATOM 1369 N N . SER A 1 174 ? -0.394 -2.278 15.359 1.00 93.25 174 SER A N 1
ATOM 1370 C CA . SER A 1 174 ? -0.118 -1.625 14.077 1.00 93.25 174 SER A CA 1
ATOM 1371 C C . SER A 1 174 ? 0.871 -2.454 13.275 1.00 93.25 174 SER A C 1
ATOM 1373 O O . SER A 1 174 ? 1.831 -2.975 13.844 1.00 93.25 174 SER A O 1
ATOM 1375 N N . ARG A 1 175 ? 0.619 -2.590 11.974 1.00 94.75 175 ARG A N 1
ATOM 1376 C CA . ARG A 1 175 ? 1.481 -3.307 11.031 1.00 94.75 175 ARG A CA 1
ATOM 1377 C C . ARG A 1 175 ? 1.526 -2.538 9.715 1.00 94.75 175 ARG A C 1
ATOM 1379 O O . ARG A 1 175 ? 0.500 -2.026 9.257 1.00 94.75 175 ARG A O 1
ATOM 1386 N N . LEU A 1 176 ? 2.722 -2.423 9.153 1.00 95.75 176 LEU A N 1
ATOM 1387 C CA . LEU A 1 176 ? 2.965 -1.769 7.874 1.00 95.75 176 LEU A CA 1
ATOM 1388 C C . LEU A 1 176 ? 3.181 -2.859 6.824 1.00 95.75 176 LEU A C 1
ATOM 1390 O O . LEU A 1 176 ? 4.055 -3.694 7.004 1.00 95.75 176 LEU A O 1
ATOM 1394 N N . LEU A 1 177 ? 2.400 -2.855 5.751 1.00 96.19 177 LEU A N 1
ATOM 1395 C CA . LEU A 1 177 ? 2.576 -3.744 4.606 1.00 96.19 177 LEU A CA 1
ATOM 1396 C C . LEU A 1 177 ? 3.074 -2.916 3.425 1.00 96.19 177 LEU A C 1
ATOM 1398 O O . LEU A 1 177 ? 2.437 -1.935 3.053 1.00 96.19 177 LEU A O 1
ATOM 1402 N N . VAL A 1 178 ? 4.187 -3.308 2.823 1.00 93.75 178 VAL A N 1
ATOM 1403 C CA . VAL A 1 178 ? 4.797 -2.625 1.684 1.00 93.75 178 VAL A CA 1
ATOM 1404 C C . VAL A 1 178 ? 4.700 -3.520 0.457 1.00 93.75 178 VAL A C 1
ATOM 1406 O O . VAL A 1 178 ? 5.326 -4.573 0.412 1.00 93.75 178 VAL A O 1
ATOM 1409 N N . LEU A 1 179 ? 3.934 -3.091 -0.543 1.00 92.00 179 LEU A N 1
ATOM 1410 C CA . LEU A 1 179 ? 3.859 -3.714 -1.861 1.00 92.00 179 LEU A CA 1
ATOM 1411 C C . LEU A 1 179 ? 4.775 -2.943 -2.815 1.00 92.00 179 LEU A C 1
ATOM 1413 O O . LEU A 1 179 ? 4.499 -1.790 -3.152 1.00 92.00 179 LEU A O 1
ATOM 1417 N N . THR A 1 180 ? 5.867 -3.574 -3.237 1.00 87.31 180 THR A N 1
ATOM 1418 C CA . THR A 1 180 ? 6.875 -2.981 -4.128 1.00 87.31 180 THR A CA 1
ATOM 1419 C C . THR A 1 180 ? 7.117 -3.886 -5.324 1.00 87.31 180 THR A C 1
ATOM 1421 O O . THR A 1 180 ? 7.145 -5.104 -5.171 1.00 87.31 180 THR A O 1
ATOM 1424 N N . CYS A 1 181 ? 7.324 -3.313 -6.509 1.00 77.94 181 CYS A N 1
ATOM 1425 C CA . CYS A 1 181 ? 7.717 -4.092 -7.694 1.00 77.94 181 CYS A CA 1
ATOM 1426 C C . CYS A 1 181 ? 9.238 -4.207 -7.863 1.00 77.94 181 CYS A C 1
ATOM 1428 O O . CYS A 1 181 ? 9.723 -4.867 -8.778 1.00 77.94 181 CYS A O 1
ATOM 1430 N N . GLY A 1 182 ? 10.001 -3.602 -6.944 1.00 68.69 182 GLY A N 1
ATOM 1431 C CA . GLY A 1 182 ? 11.456 -3.523 -7.002 1.00 68.69 182 GLY A CA 1
ATOM 1432 C C . GLY A 1 182 ? 11.952 -2.495 -8.023 1.00 68.69 182 GLY A C 1
ATOM 1433 O O . GLY A 1 182 ? 11.339 -2.267 -9.056 1.00 68.69 182 GLY A O 1
ATOM 1434 N N . SER A 1 183 ? 13.098 -1.869 -7.752 1.00 61.62 183 SER A N 1
ATOM 1435 C CA . SER A 1 183 ? 13.672 -0.883 -8.669 1.00 61.62 183 SER A CA 1
ATOM 1436 C C . SER A 1 183 ? 14.389 -1.568 -9.836 1.00 61.62 183 SER A C 1
ATOM 1438 O O . SER A 1 183 ? 15.384 -2.262 -9.641 1.00 61.62 183 SER A O 1
ATOM 1440 N N . GLY A 1 184 ? 13.940 -1.326 -11.068 1.00 53.53 184 GLY A N 1
ATOM 1441 C CA . GLY A 1 184 ? 14.667 -1.727 -12.282 1.00 53.53 184 GLY A CA 1
ATOM 1442 C C . GLY A 1 184 ? 15.987 -0.964 -12.488 1.00 53.53 184 GLY A C 1
ATOM 1443 O O . GLY A 1 184 ? 16.846 -1.404 -13.251 1.00 53.53 184 GLY A O 1
ATOM 1444 N N . SER A 1 185 ? 16.182 0.158 -11.784 1.00 57.97 185 SER A N 1
ATOM 1445 C CA . SER A 1 185 ? 17.390 0.985 -11.851 1.00 57.97 185 SER A CA 1
ATOM 1446 C C . SER A 1 185 ? 18.197 0.881 -10.559 1.00 57.97 185 SER A C 1
ATOM 1448 O O . SER A 1 185 ? 17.793 1.385 -9.510 1.00 57.97 185 SER A O 1
ATOM 1450 N N . SER A 1 186 ? 19.397 0.304 -10.650 1.00 57.41 186 SER A N 1
ATOM 1451 C CA . SER A 1 186 ? 20.341 0.157 -9.528 1.00 57.41 186 SER A CA 1
ATOM 1452 C C . SER A 1 186 ? 20.744 1.483 -8.870 1.00 57.41 186 SER A C 1
ATOM 1454 O O . SER A 1 186 ? 21.122 1.517 -7.702 1.00 57.41 186 SER A O 1
ATOM 1456 N N . LYS A 1 187 ? 20.655 2.601 -9.602 1.00 58.97 187 LYS A N 1
ATOM 1457 C CA . LYS A 1 187 ? 20.975 3.936 -9.074 1.00 58.97 187 LYS A CA 1
ATOM 1458 C C . LYS A 1 187 ? 19.951 4.425 -8.049 1.00 58.97 187 LYS A C 1
ATOM 1460 O O . LYS A 1 187 ? 20.339 5.097 -7.097 1.00 58.97 187 LYS A O 1
ATOM 1465 N N . ASP A 1 188 ? 18.679 4.070 -8.211 1.00 64.44 188 ASP A N 1
ATOM 1466 C CA . ASP A 1 188 ? 17.614 4.528 -7.314 1.00 64.44 188 ASP A CA 1
ATOM 1467 C C . ASP A 1 188 ? 17.623 3.786 -5.972 1.00 64.44 188 ASP A C 1
ATOM 1469 O O . ASP A 1 188 ? 17.175 4.341 -4.967 1.00 64.44 188 ASP A O 1
ATOM 1473 N N . GLU A 1 189 ? 18.185 2.575 -5.925 1.00 66.88 189 GLU A N 1
ATOM 1474 C CA . GLU A 1 189 ? 18.331 1.794 -4.690 1.00 66.88 189 GLU A CA 1
ATOM 1475 C C . GLU A 1 189 ? 19.300 2.463 -3.703 1.00 66.88 189 GLU A C 1
ATOM 1477 O O . GLU A 1 189 ? 19.019 2.536 -2.507 1.00 66.88 189 GLU A O 1
ATOM 1482 N N . ILE A 1 190 ? 20.405 3.035 -4.198 1.00 73.88 190 ILE A N 1
ATOM 1483 C CA . ILE A 1 190 ? 21.427 3.667 -3.348 1.00 73.88 190 ILE A CA 1
ATOM 1484 C C . ILE A 1 190 ? 20.872 4.922 -2.663 1.00 73.88 190 ILE A C 1
ATOM 1486 O O . ILE A 1 190 ? 21.055 5.106 -1.459 1.00 73.88 190 ILE A O 1
ATOM 1490 N N . PHE A 1 191 ? 20.169 5.782 -3.406 1.00 78.56 191 PHE A N 1
ATOM 1491 C CA . PHE A 1 191 ? 19.621 7.025 -2.850 1.00 78.56 191 PHE A CA 1
ATOM 1492 C C . PHE A 1 191 ? 18.484 6.786 -1.853 1.00 78.56 191 PHE A C 1
ATOM 1494 O O . PHE A 1 191 ? 18.267 7.606 -0.960 1.00 78.56 191 PHE A O 1
ATOM 1501 N N . GLN A 1 192 ? 17.770 5.668 -1.977 1.00 81.00 192 GLN A N 1
ATOM 1502 C CA . GLN A 1 192 ? 16.666 5.326 -1.084 1.00 81.00 192 GLN A CA 1
ATOM 1503 C C . GLN A 1 192 ? 17.084 4.499 0.124 1.00 81.00 192 GLN A C 1
ATOM 1505 O O . GLN A 1 192 ? 16.354 4.490 1.115 1.00 81.00 192 GLN A O 1
ATOM 1510 N N . TYR A 1 193 ? 18.258 3.868 0.086 1.00 85.38 193 TYR A N 1
ATOM 1511 C CA . TYR A 1 193 ? 18.748 3.037 1.179 1.00 85.38 193 TYR A CA 1
ATOM 1512 C C . TYR A 1 193 ? 18.752 3.779 2.521 1.00 85.38 193 TYR A C 1
ATOM 1514 O O . TYR A 1 193 ? 18.115 3.331 3.470 1.00 85.38 193 TYR A O 1
ATOM 1522 N N . ILE A 1 194 ? 19.406 4.945 2.605 1.00 89.69 194 ILE A N 1
ATOM 1523 C CA . ILE A 1 194 ? 19.517 5.697 3.869 1.00 89.69 194 ILE A CA 1
ATOM 1524 C C . ILE A 1 194 ? 18.127 6.090 4.415 1.00 89.69 194 ILE A C 1
ATOM 1526 O O . ILE A 1 194 ? 17.846 5.801 5.582 1.00 89.69 194 ILE A O 1
ATOM 1530 N N . PRO A 1 195 ? 17.226 6.703 3.618 1.00 91.00 195 PRO A N 1
ATOM 1531 C CA . PRO A 1 195 ? 15.862 6.976 4.063 1.00 91.00 195 PRO A CA 1
ATOM 1532 C C . PRO A 1 195 ? 15.074 5.736 4.513 1.00 91.00 195 PRO A C 1
ATOM 1534 O O . PRO A 1 195 ? 14.382 5.803 5.530 1.00 91.00 195 PRO A O 1
ATOM 1537 N N . ILE A 1 196 ? 15.182 4.608 3.801 1.00 89.75 196 ILE A N 1
ATOM 1538 C CA . ILE A 1 196 ? 14.501 3.357 4.171 1.00 89.75 196 ILE A CA 1
ATOM 1539 C C . ILE A 1 196 ? 15.055 2.825 5.494 1.00 89.75 196 ILE A C 1
ATOM 1541 O O . ILE A 1 196 ? 14.273 2.528 6.393 1.00 89.75 196 ILE A O 1
ATOM 1545 N N . MET A 1 197 ? 16.377 2.806 5.681 1.00 92.12 197 MET A N 1
ATOM 1546 C CA . MET A 1 197 ? 16.998 2.394 6.945 1.00 92.12 197 MET A CA 1
ATOM 1547 C C . MET A 1 197 ? 16.525 3.243 8.130 1.00 92.12 197 MET A C 1
ATOM 1549 O O . MET A 1 197 ? 16.200 2.710 9.190 1.00 92.12 197 MET A O 1
ATOM 1553 N N . ASN A 1 198 ? 16.390 4.559 7.946 1.00 93.31 198 ASN A N 1
ATOM 1554 C CA . ASN A 1 198 ? 15.822 5.434 8.974 1.00 93.31 198 ASN A CA 1
ATOM 1555 C C . ASN A 1 198 ? 14.360 5.082 9.303 1.00 93.31 198 ASN A C 1
ATOM 1557 O O . ASN A 1 198 ? 13.951 5.167 10.467 1.00 93.31 198 ASN A O 1
ATOM 1561 N N . CYS A 1 199 ? 13.574 4.666 8.303 1.00 93.31 199 CYS A N 1
ATOM 1562 C CA . CYS A 1 199 ? 12.215 4.169 8.513 1.00 93.31 199 CYS A CA 1
ATOM 1563 C C . CYS A 1 199 ? 12.219 2.861 9.312 1.00 93.31 199 CYS A C 1
ATOM 1565 O O . CYS A 1 199 ? 11.444 2.750 10.257 1.00 93.31 199 CYS A O 1
ATOM 1567 N N . ILE A 1 200 ? 13.114 1.919 8.998 1.00 93.44 200 ILE A N 1
ATOM 1568 C CA . ILE A 1 200 ? 13.252 0.644 9.722 1.00 93.44 200 ILE A CA 1
ATOM 1569 C C . ILE A 1 200 ? 13.590 0.904 11.190 1.00 93.44 200 ILE A C 1
ATOM 1571 O O . ILE A 1 200 ? 12.853 0.477 12.073 1.00 93.44 200 ILE A O 1
ATOM 1575 N N . PHE A 1 201 ? 14.620 1.708 11.476 1.00 93.50 201 PHE A N 1
ATOM 1576 C CA . PHE A 1 201 ? 14.985 2.039 12.859 1.00 93.50 201 PHE A CA 1
ATOM 1577 C C . PHE A 1 201 ? 13.845 2.723 13.623 1.00 93.50 201 PHE A C 1
ATOM 1579 O O . PHE A 1 201 ? 13.633 2.470 14.815 1.00 93.50 201 PHE A O 1
ATOM 1586 N N . SER A 1 202 ? 13.080 3.574 12.938 1.00 93.38 202 SER A N 1
ATOM 1587 C CA . SER A 1 202 ? 11.891 4.201 13.512 1.00 93.38 202 SER A CA 1
ATOM 1588 C C . SER A 1 202 ? 10.790 3.174 13.794 1.00 93.38 202 SER A C 1
ATOM 1590 O O . SER A 1 202 ? 10.187 3.209 14.867 1.00 93.38 202 SER A O 1
ATOM 1592 N N . ALA A 1 203 ? 10.561 2.229 12.884 1.00 93.75 203 ALA A N 1
ATOM 1593 C CA . ALA A 1 203 ? 9.576 1.164 13.026 1.00 93.75 203 ALA A CA 1
ATOM 1594 C C . ALA A 1 203 ? 9.919 0.199 14.171 1.00 93.75 203 ALA A C 1
ATOM 1596 O O . ALA A 1 203 ? 9.052 -0.068 15.009 1.00 93.75 203 ALA A O 1
ATOM 1597 N N . THR A 1 204 ? 11.186 -0.216 14.301 1.00 92.69 204 THR A N 1
ATOM 1598 C CA . THR A 1 204 ? 11.676 -1.035 15.424 1.00 92.69 204 THR A CA 1
ATOM 1599 C C . THR A 1 204 ? 11.459 -0.312 16.755 1.00 92.69 204 THR A C 1
ATOM 1601 O O . THR A 1 204 ? 10.943 -0.891 17.714 1.00 92.69 204 THR A O 1
ATOM 1604 N N . LYS A 1 205 ? 11.750 0.997 16.818 1.00 92.81 205 LYS A N 1
ATOM 1605 C CA . LYS A 1 205 ? 11.495 1.818 18.015 1.00 92.81 205 LYS A CA 1
ATOM 1606 C C . LYS A 1 205 ? 10.004 1.924 18.346 1.00 92.81 205 LYS A C 1
ATOM 1608 O O . LYS A 1 205 ? 9.632 1.922 19.520 1.00 92.81 205 LYS A O 1
ATOM 1613 N N . MET A 1 206 ? 9.154 2.004 17.325 1.00 89.62 206 MET A N 1
ATOM 1614 C CA . MET A 1 206 ? 7.696 2.030 17.461 1.00 89.62 206 MET A CA 1
ATOM 1615 C C . MET A 1 206 ? 7.076 0.650 17.714 1.00 89.62 206 MET A C 1
ATOM 1617 O O . MET A 1 206 ? 5.890 0.582 18.033 1.00 89.62 206 MET A O 1
ATOM 1621 N N . LYS A 1 207 ? 7.855 -0.436 17.605 1.00 91.19 207 LYS A N 1
ATOM 1622 C CA . LYS A 1 207 ? 7.378 -1.827 17.654 1.00 91.19 207 LYS A CA 1
ATOM 1623 C C . LYS A 1 207 ? 6.271 -2.102 16.628 1.00 91.19 207 LYS A C 1
ATOM 1625 O O . LYS A 1 207 ? 5.312 -2.813 16.926 1.00 91.19 207 LYS A O 1
ATOM 1630 N N . CYS A 1 208 ? 6.394 -1.510 15.442 1.00 92.38 208 CYS A N 1
ATOM 1631 C CA . CYS A 1 208 ? 5.501 -1.744 14.313 1.00 92.38 208 CYS A CA 1
ATOM 1632 C C . CYS A 1 208 ? 6.229 -2.636 13.300 1.00 92.38 208 CYS A C 1
ATOM 1634 O O . CYS A 1 208 ? 7.156 -2.143 12.661 1.00 92.38 208 CYS A O 1
ATOM 1636 N N . PRO A 1 209 ? 5.836 -3.911 13.138 1.00 93.50 209 PRO A N 1
ATOM 1637 C CA . PRO A 1 209 ? 6.420 -4.779 12.122 1.00 93.50 209 PRO A CA 1
ATOM 1638 C C . PRO A 1 209 ? 6.179 -4.223 10.716 1.00 93.50 209 PRO A C 1
ATOM 1640 O O . PRO A 1 209 ? 5.105 -3.663 10.450 1.00 93.50 209 PRO A O 1
ATOM 1643 N N . ILE A 1 210 ? 7.169 -4.399 9.841 1.00 94.31 210 ILE A N 1
ATOM 1644 C CA . ILE A 1 210 ? 7.079 -4.078 8.419 1.00 94.31 210 ILE A CA 1
ATOM 1645 C C . ILE A 1 210 ? 7.108 -5.391 7.640 1.00 94.31 210 ILE A C 1
ATOM 1647 O O . ILE A 1 210 ? 8.114 -6.092 7.636 1.00 94.31 210 ILE A O 1
ATOM 1651 N N . ASP A 1 211 ? 6.015 -5.700 6.958 1.00 94.00 211 ASP A N 1
ATOM 1652 C CA . ASP A 1 211 ? 5.969 -6.781 5.984 1.00 94.00 211 ASP A CA 1
ATOM 1653 C C . ASP A 1 211 ? 6.238 -6.212 4.601 1.00 94.00 211 ASP A C 1
ATOM 1655 O O . ASP A 1 211 ? 5.646 -5.204 4.212 1.00 94.00 211 ASP A O 1
ATOM 1659 N N . VAL A 1 212 ? 7.100 -6.873 3.840 1.00 91.25 212 VAL A N 1
ATOM 1660 C CA . VAL A 1 212 ? 7.418 -6.471 2.472 1.00 91.25 212 VAL A CA 1
ATOM 1661 C C . VAL A 1 212 ? 6.997 -7.584 1.527 1.00 91.25 212 VAL A C 1
ATOM 1663 O O . VAL A 1 212 ? 7.422 -8.727 1.668 1.00 91.25 212 VAL A O 1
ATOM 1666 N N . VAL A 1 213 ? 6.178 -7.238 0.540 1.00 90.19 213 VAL A N 1
ATOM 1667 C CA . VAL A 1 213 ? 5.824 -8.109 -0.577 1.00 90.19 213 VAL A CA 1
ATOM 1668 C C . VAL A 1 213 ? 6.444 -7.516 -1.827 1.00 90.19 213 VAL A C 1
ATOM 1670 O O . VAL A 1 213 ? 6.054 -6.442 -2.294 1.00 90.19 213 VAL A O 1
ATOM 1673 N N . LYS A 1 214 ? 7.426 -8.236 -2.361 1.00 86.50 214 LYS A N 1
ATOM 1674 C CA . LYS A 1 214 ? 8.059 -7.901 -3.626 1.00 86.50 214 LYS A CA 1
ATOM 1675 C C . LYS A 1 214 ? 7.322 -8.598 -4.770 1.00 86.50 214 LYS A C 1
ATOM 1677 O O . LYS A 1 214 ? 7.314 -9.822 -4.850 1.00 86.50 214 LYS A O 1
ATOM 1682 N N . ILE A 1 215 ? 6.707 -7.809 -5.641 1.00 80.44 215 ILE A N 1
ATOM 1683 C CA . ILE A 1 215 ? 5.914 -8.255 -6.786 1.00 80.44 215 ILE A CA 1
ATOM 1684 C C . ILE A 1 215 ? 6.779 -8.092 -8.039 1.00 80.44 215 ILE A C 1
ATOM 1686 O O . ILE A 1 215 ? 6.759 -7.055 -8.689 1.00 80.44 215 ILE A O 1
ATOM 1690 N N . GLY A 1 216 ? 7.596 -9.102 -8.339 1.00 73.00 216 GLY A N 1
ATOM 1691 C CA . GLY A 1 216 ? 8.416 -9.137 -9.554 1.00 73.00 216 GLY A CA 1
ATOM 1692 C C . GLY A 1 216 ? 9.925 -9.031 -9.344 1.00 73.00 216 GLY A C 1
ATOM 1693 O O . GLY A 1 216 ? 10.414 -8.719 -8.257 1.00 73.00 216 GLY A O 1
ATOM 1694 N N . GLY A 1 217 ? 10.661 -9.327 -10.420 1.00 66.31 217 GLY A N 1
ATOM 1695 C CA . GLY A 1 217 ? 12.119 -9.402 -10.461 1.00 66.31 217 GLY A CA 1
ATOM 1696 C C . GLY A 1 217 ? 12.696 -10.640 -9.762 1.00 66.31 217 GLY A C 1
ATOM 1697 O O . GLY A 1 217 ? 12.381 -10.939 -8.616 1.00 66.31 217 GLY A O 1
ATOM 1698 N N . SER A 1 218 ? 13.634 -11.330 -10.418 1.00 61.09 218 SER A N 1
ATOM 1699 C CA . SER A 1 218 ? 14.327 -12.500 -9.840 1.00 61.09 218 SER A CA 1
ATOM 1700 C C . SER A 1 218 ? 15.390 -12.144 -8.787 1.00 61.09 218 SER A C 1
ATOM 1702 O O . SER A 1 218 ? 15.968 -13.037 -8.169 1.00 61.09 218 SER A O 1
ATOM 1704 N N . LYS A 1 219 ? 15.717 -10.859 -8.613 1.00 66.81 219 LYS A N 1
ATOM 1705 C CA . LYS A 1 219 ? 16.766 -10.416 -7.685 1.00 66.81 219 LYS A CA 1
ATOM 1706 C C . LYS A 1 219 ? 16.169 -10.087 -6.333 1.00 66.81 219 LYS A C 1
ATOM 1708 O O . LYS A 1 219 ? 15.328 -9.200 -6.245 1.00 66.81 219 LYS A O 1
ATOM 1713 N N . GLU A 1 220 ? 16.640 -10.717 -5.273 1.00 69.31 220 GLU A N 1
ATOM 1714 C CA . GLU A 1 220 ? 16.308 -10.292 -3.916 1.00 69.31 220 GLU A CA 1
ATOM 1715 C C . GLU A 1 220 ? 16.979 -8.949 -3.607 1.00 69.31 220 GLU A C 1
ATOM 1717 O O . GLU A 1 220 ? 18.119 -8.697 -4.001 1.00 69.31 220 GLU A O 1
ATOM 1722 N N . SER A 1 221 ? 16.253 -8.059 -2.930 1.00 73.19 221 SER A N 1
ATOM 1723 C CA . SER A 1 221 ? 16.845 -6.831 -2.404 1.00 73.19 221 SER A CA 1
ATOM 1724 C C . SER A 1 221 ? 17.307 -7.093 -0.977 1.00 73.19 221 SER A C 1
ATOM 1726 O O . SER A 1 221 ? 16.492 -7.327 -0.083 1.00 73.19 221 SER A O 1
ATOM 1728 N N . THR A 1 222 ? 18.616 -7.018 -0.757 1.00 73.81 222 THR A N 1
ATOM 1729 C CA . THR A 1 222 ? 19.229 -7.251 0.557 1.00 73.81 222 THR A CA 1
ATOM 1730 C C . THR A 1 222 ? 18.741 -6.259 1.614 1.00 73.81 222 THR A C 1
ATOM 1732 O O . THR A 1 222 ? 18.647 -6.614 2.785 1.00 73.81 222 THR A O 1
ATOM 1735 N N . PHE A 1 223 ? 18.379 -5.029 1.231 1.00 75.06 223 PHE A N 1
ATOM 1736 C CA . PHE A 1 223 ? 17.850 -4.038 2.174 1.00 75.06 223 PHE A CA 1
ATOM 1737 C C . PHE A 1 223 ? 16.370 -4.272 2.515 1.00 75.06 223 PHE A C 1
ATOM 1739 O O . PHE A 1 223 ? 15.946 -4.002 3.639 1.00 75.06 223 PHE A O 1
ATOM 1746 N N . LEU A 1 224 ? 15.574 -4.807 1.582 1.00 76.19 224 LEU A N 1
ATOM 1747 C CA . LEU A 1 224 ? 14.198 -5.217 1.884 1.00 76.19 224 LEU A CA 1
ATOM 1748 C C . LEU A 1 224 ? 14.180 -6.450 2.793 1.00 76.19 224 LEU A C 1
ATOM 1750 O O . LEU A 1 224 ? 13.334 -6.529 3.674 1.00 76.19 224 LEU A O 1
ATOM 1754 N N . GLN A 1 225 ? 15.155 -7.350 2.656 1.00 78.69 225 GLN A N 1
ATOM 1755 C CA . GLN A 1 225 ? 15.335 -8.462 3.592 1.00 78.69 225 GLN A CA 1
ATOM 1756 C C . GLN A 1 225 ? 15.716 -7.969 4.998 1.00 78.69 225 GLN A C 1
ATOM 1758 O O . GLN A 1 225 ? 15.121 -8.381 5.988 1.00 78.69 225 GLN A O 1
ATOM 1763 N N . GLN A 1 226 ? 16.626 -6.994 5.097 1.00 77.25 226 GLN A N 1
ATOM 1764 C CA . GLN A 1 226 ? 16.929 -6.348 6.383 1.00 77.25 226 GLN A CA 1
ATOM 1765 C C . GLN A 1 226 ? 15.698 -5.679 7.011 1.00 77.25 226 GLN A C 1
ATOM 1767 O O . GLN A 1 226 ? 15.602 -5.600 8.229 1.00 77.25 226 GLN A O 1
ATOM 1772 N N . THR A 1 227 ? 14.754 -5.201 6.193 1.00 78.81 227 THR A N 1
ATOM 1773 C CA . THR A 1 227 ? 13.504 -4.592 6.673 1.00 78.81 227 THR A CA 1
ATOM 1774 C C . THR A 1 227 ? 12.614 -5.602 7.388 1.00 78.81 227 THR A C 1
ATOM 1776 O O . THR A 1 227 ? 11.979 -5.245 8.376 1.00 78.81 227 THR A O 1
ATOM 1779 N N . THR A 1 228 ? 12.554 -6.840 6.895 1.00 80.12 228 THR A N 1
ATOM 1780 C CA . THR A 1 228 ? 11.729 -7.902 7.485 1.00 80.12 228 THR A CA 1
ATOM 1781 C C . THR A 1 228 ? 12.393 -8.583 8.680 1.00 80.12 228 THR A C 1
ATOM 1783 O O . THR A 1 228 ? 11.687 -9.078 9.554 1.00 80.12 228 THR A O 1
ATOM 1786 N N . ASP A 1 229 ? 13.729 -8.598 8.729 1.00 79.56 229 ASP A N 1
ATOM 1787 C CA . ASP A 1 229 ? 14.500 -9.259 9.792 1.00 79.56 229 ASP A CA 1
ATOM 1788 C C . ASP A 1 229 ? 14.717 -8.381 11.046 1.00 79.56 229 ASP A C 1
ATOM 1790 O O . ASP A 1 229 ? 15.097 -8.902 12.099 1.00 79.56 229 ASP A O 1
ATOM 1794 N N . ALA A 1 230 ? 14.508 -7.062 10.938 1.00 68.75 230 ALA A N 1
ATOM 1795 C CA . ALA A 1 230 ? 14.737 -6.065 11.996 1.00 68.75 230 ALA A CA 1
ATOM 1796 C C . ALA A 1 230 ? 13.548 -5.861 12.956 1.00 68.75 230 ALA A C 1
ATOM 1798 O O . ALA A 1 230 ? 13.807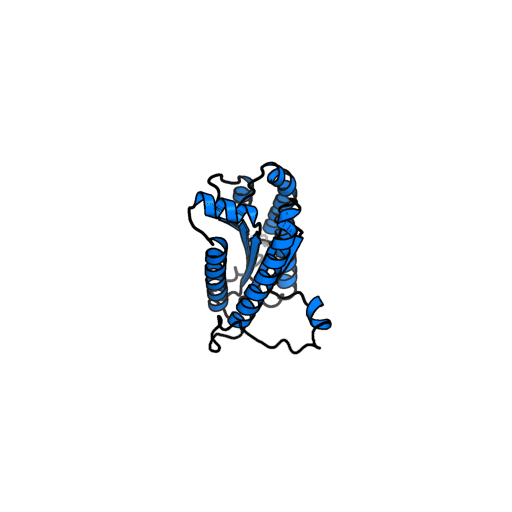 -5.522 14.139 1.00 68.75 230 ALA A O 1
#

Solvent-accessible surface area (backbone atoms only — not comparable to full-atom values): 13564 Å² total; per-residue (Å²): 140,79,80,83,83,75,83,77,79,66,75,72,71,73,76,71,76,80,53,94,80,58,34,35,36,44,36,38,36,40,56,54,50,72,70,49,53,51,50,43,22,61,76,66,77,44,84,59,58,68,57,56,51,49,53,53,44,52,54,51,51,45,50,53,44,67,74,34,92,70,34,43,74,34,33,32,36,15,28,50,90,40,64,44,60,37,32,64,70,63,73,78,57,59,81,76,54,83,82,60,87,71,72,90,74,79,69,80,86,60,67,86,87,50,60,66,69,53,49,52,50,53,55,40,38,56,53,43,49,51,55,49,53,59,53,49,65,73,45,64,81,70,71,67,77,44,89,27,52,43,59,36,50,47,50,48,53,51,48,49,54,49,52,55,64,72,35,69,92,52,78,61,48,50,38,38,37,39,40,35,45,64,77,92,49,76,71,60,52,63,74,40,44,64,53,38,51,54,40,44,58,50,27,52,74,69,67,35,58,47,48,75,46,74,59,49,75,97,69,83,55,73,67,61,51,51,47,60,75,97

Sequence (230 aa):
MDAISDPTFKHARSRKQVTEESPSLLTVIIEIAPKLWTTFDEEGNEKGSIIKVLEALIVFLNAHLAFNSANKVAVIAAYSQGIKYLYPESTSALKASESENKTRSDLKIINSDMYRRFRNVDETLVEEIYKLFELEKKQIEQNSQRSTLAGAMSAGLTYVNRISKESVT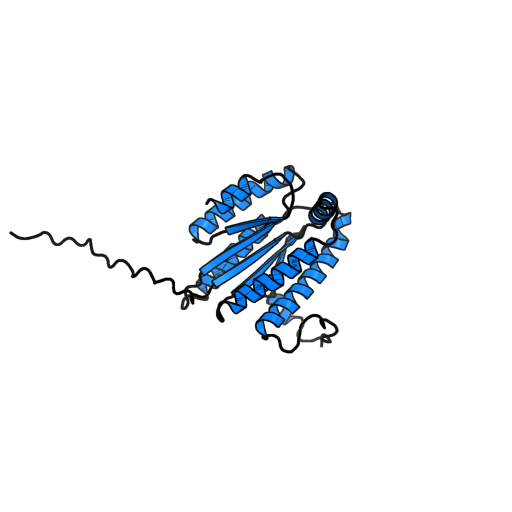TSLKSRLLVLTCGSGSSKDEIFQYIPIMNCIFSATKMKCPIDVVKIGGSKESTFLQQTTDA

Secondary structure (DSSP, 8-state):
-------------------TT--EEEEEEEE--HHHHHHHHHHHT-S-HHHHHHHHHHHHHHHHHHH-TT-EEEEEEEETTEEEEEES--HHHHTT-TTS-----S-TTS-TTS-HHHHHHHHHHHHHHHHHHHHHHHHGGG------HHHHHHHHHHHHHHHHHHTTTS--EEEEEEEE---S-HHHHHHHHHHHHHHHHHHHHHT--EEEEE-S-SS--HHHHHHHH-

Organism: Saccharomyces cerevisiae (strain AWRI1631) (NCBI:txid545124)

Nearest PDB structures (foldseek):
  7zs9-assembly1_4  TM=9.374E-01  e=2.476E-30  Saccharomyces cerevisiae
  7zsa-assembly1_4  TM=9.327E-01  e=1.150E-29  Saccharomyces cerevisiae
  7zsb-assembly1_4  TM=9.222E-01  e=8.349E-30  Saccharomyces cerevisiae
  7ml3-assembly1_4  TM=9.355E-01  e=7.354E-27  Saccharomyces cerevisiae
  5oqm-assembly1_4  TM=8.957E-01  e=5.696E-26  Saccharomyces cerevisiae S288C